Protein AF-A0A645GI75-F1 (afdb_monomer)

Mean predicted aligned error: 14.38 Å

Structure (mmCIF, N/CA/C/O backbone):
data_AF-A0A645GI75-F1
#
_entry.id   AF-A0A645GI75-F1
#
loop_
_atom_site.group_PDB
_atom_site.id
_atom_site.type_symbol
_atom_site.label_atom_id
_atom_site.label_alt_id
_atom_site.label_comp_id
_atom_site.label_asym_id
_atom_site.label_entity_id
_atom_site.label_seq_id
_atom_site.pdbx_PDB_ins_code
_atom_site.Cartn_x
_atom_site.Cartn_y
_atom_site.Cartn_z
_atom_site.occupancy
_atom_site.B_iso_or_equiv
_atom_site.auth_seq_id
_atom_site.auth_comp_id
_atom_site.auth_asym_id
_atom_site.auth_atom_id
_atom_site.pdbx_PDB_model_num
ATOM 1 N N . MET A 1 1 ? 23.837 -5.598 -24.716 1.00 58.56 1 MET A N 1
ATOM 2 C CA . MET A 1 1 ? 22.985 -4.390 -24.836 1.00 58.56 1 MET A CA 1
ATOM 3 C C . MET A 1 1 ? 21.638 -4.675 -25.495 1.00 58.56 1 MET A C 1
ATOM 5 O O . MET A 1 1 ? 20.639 -4.332 -24.889 1.00 58.56 1 MET A O 1
ATOM 9 N N . ALA A 1 2 ? 21.574 -5.342 -26.657 1.00 65.62 2 ALA A N 1
ATOM 10 C CA . ALA A 1 2 ? 20.303 -5.611 -27.353 1.00 65.62 2 ALA A CA 1
ATOM 11 C C . ALA A 1 2 ? 19.253 -6.371 -26.512 1.00 65.62 2 ALA A C 1
ATOM 13 O O . ALA A 1 2 ? 18.085 -6.003 -26.525 1.00 65.62 2 ALA A O 1
ATOM 14 N N . LYS A 1 3 ? 19.676 -7.369 -25.718 1.00 69.75 3 LYS A N 1
ATOM 15 C CA . LYS A 1 3 ? 18.776 -8.137 -24.839 1.00 69.75 3 LYS A CA 1
ATOM 16 C C . LYS A 1 3 ? 18.101 -7.266 -23.767 1.00 69.75 3 LYS A C 1
ATOM 18 O O . LYS A 1 3 ? 16.886 -7.283 -23.675 1.00 69.75 3 LYS A O 1
ATOM 23 N N . ARG A 1 4 ? 18.874 -6.428 -23.058 1.00 65.81 4 ARG A N 1
ATOM 24 C CA . ARG A 1 4 ? 18.345 -5.493 -22.043 1.00 65.81 4 ARG A CA 1
ATOM 25 C C . ARG A 1 4 ? 17.372 -4.471 -22.633 1.00 65.81 4 ARG A C 1
ATOM 27 O O . ARG A 1 4 ? 16.375 -4.159 -22.003 1.00 65.81 4 ARG A O 1
ATOM 34 N N . LYS A 1 5 ? 17.641 -3.979 -23.847 1.00 66.69 5 LYS A N 1
ATOM 35 C CA . LYS A 1 5 ? 16.754 -3.024 -24.525 1.00 66.69 5 LYS A CA 1
ATOM 36 C C . LYS A 1 5 ? 15.407 -3.658 -24.906 1.00 66.69 5 LYS A C 1
ATOM 38 O O . LYS A 1 5 ? 14.372 -3.051 -24.676 1.00 66.69 5 LYS A O 1
ATOM 43 N N . ALA A 1 6 ? 15.421 -4.889 -25.420 1.00 67.62 6 ALA A N 1
ATOM 44 C CA . ALA A 1 6 ? 14.196 -5.632 -25.726 1.00 67.62 6 ALA A CA 1
ATOM 45 C C . ALA A 1 6 ? 13.388 -5.986 -24.460 1.00 67.62 6 ALA A C 1
ATOM 47 O O . ALA A 1 6 ? 12.161 -5.989 -24.486 1.00 67.62 6 ALA A O 1
ATOM 48 N N . GLU A 1 7 ? 14.071 -6.263 -23.346 1.00 67.06 7 GLU A N 1
ATOM 49 C CA . GLU A 1 7 ? 13.448 -6.500 -22.036 1.00 67.06 7 GLU A CA 1
ATOM 50 C C . GLU A 1 7 ? 12.768 -5.230 -21.500 1.00 67.06 7 GLU A C 1
ATOM 52 O O . GLU A 1 7 ? 11.618 -5.294 -21.075 1.00 67.06 7 GLU A O 1
ATOM 57 N N . GLN A 1 8 ? 13.421 -4.069 -21.619 1.00 60.31 8 GLN A N 1
ATOM 58 C CA . GLN A 1 8 ? 12.844 -2.771 -21.251 1.00 60.31 8 GLN A CA 1
ATOM 59 C C . GLN A 1 8 ? 11.637 -2.390 -22.118 1.00 60.31 8 GLN A C 1
ATOM 61 O O . GLN A 1 8 ? 10.602 -2.017 -21.582 1.00 60.31 8 GLN A O 1
ATOM 66 N N . GLU A 1 9 ? 11.715 -2.546 -23.445 1.00 63.50 9 GLU A N 1
ATOM 67 C CA . GLU A 1 9 ? 10.573 -2.290 -24.342 1.00 63.50 9 GLU A CA 1
ATOM 68 C C . GLU A 1 9 ? 9.385 -3.220 -24.040 1.00 63.50 9 GLU A C 1
ATOM 70 O O . GLU A 1 9 ? 8.224 -2.817 -24.139 1.00 63.50 9 GLU A O 1
ATOM 75 N N . LYS A 1 10 ? 9.646 -4.465 -23.623 1.00 66.88 10 LYS A N 1
ATOM 76 C CA . LYS A 1 10 ? 8.594 -5.391 -23.191 1.00 66.88 10 LYS A CA 1
ATOM 77 C C . LYS A 1 10 ? 7.951 -4.950 -21.871 1.00 66.88 10 LYS A C 1
ATOM 79 O O . LYS A 1 10 ? 6.730 -4.999 -21.781 1.00 66.88 10 LYS A O 1
ATOM 84 N N . GLN A 1 11 ? 8.737 -4.512 -20.884 1.00 64.81 11 GLN A N 1
ATOM 85 C CA . GLN A 1 11 ? 8.223 -4.029 -19.591 1.00 64.81 11 GLN A CA 1
ATOM 86 C C . GLN A 1 11 ? 7.456 -2.705 -19.725 1.00 64.81 11 GLN A C 1
ATOM 88 O O . GLN A 1 11 ? 6.411 -2.538 -19.102 1.00 64.81 11 GLN A O 1
ATOM 93 N N . PHE A 1 12 ? 7.895 -1.812 -20.614 1.00 57.16 12 PHE A N 1
ATOM 94 C CA . PHE A 1 12 ? 7.178 -0.573 -20.922 1.00 57.16 12 PHE A CA 1
ATOM 95 C C . PHE A 1 12 ? 5.747 -0.850 -21.413 1.00 57.16 12 PHE A C 1
ATOM 97 O O . PHE A 1 12 ? 4.787 -0.271 -20.913 1.00 57.16 12 PHE A O 1
ATOM 104 N N . ASN A 1 13 ? 5.583 -1.839 -22.301 1.00 68.06 13 ASN A N 1
ATOM 105 C CA . ASN A 1 13 ? 4.254 -2.271 -22.738 1.00 68.06 13 ASN A CA 1
ATOM 106 C C . ASN A 1 13 ? 3.402 -2.821 -21.576 1.00 68.06 13 ASN A C 1
ATOM 108 O O . ASN A 1 13 ? 2.190 -2.630 -21.569 1.00 68.06 13 ASN A O 1
ATOM 112 N N . VAL A 1 14 ? 4.005 -3.492 -20.585 1.00 68.38 14 VAL A N 1
ATOM 113 C CA . VAL A 1 14 ? 3.280 -4.027 -19.414 1.00 68.38 14 VAL A CA 1
ATOM 114 C C . VAL A 1 14 ? 2.699 -2.900 -18.557 1.00 68.38 14 VAL A C 1
ATOM 116 O O . VAL A 1 14 ? 1.544 -3.006 -18.141 1.00 68.38 14 VAL A O 1
ATOM 119 N N . LEU A 1 15 ? 3.442 -1.809 -18.344 1.00 66.94 15 LEU A N 1
ATOM 120 C CA . LEU A 1 15 ? 2.965 -0.650 -17.581 1.00 66.94 15 LEU A CA 1
ATOM 121 C C . LEU A 1 15 ? 1.773 0.038 -18.253 1.00 66.94 15 LEU A C 1
ATOM 123 O O . LEU A 1 15 ? 0.769 0.288 -17.588 1.00 66.94 15 LEU A O 1
ATOM 127 N N . ASP A 1 16 ? 1.824 0.255 -19.568 1.00 69.69 16 ASP A N 1
ATOM 128 C CA . ASP A 1 16 ? 0.700 0.828 -20.325 1.00 69.69 16 ASP A CA 1
ATOM 129 C C . ASP A 1 16 ? -0.571 -0.028 -20.198 1.00 69.69 16 ASP A C 1
ATOM 131 O O . ASP A 1 16 ? -1.683 0.483 -20.027 1.00 69.69 16 ASP A O 1
ATOM 135 N N . PHE A 1 17 ? -0.415 -1.354 -20.211 1.00 70.75 17 PHE A N 1
ATOM 136 C CA . PHE A 1 17 ? -1.525 -2.276 -19.991 1.00 70.75 17 PHE A CA 1
ATOM 137 C C . PHE A 1 17 ? -2.086 -2.216 -18.565 1.00 70.75 17 PHE A C 1
ATOM 139 O O . PHE A 1 17 ? -3.296 -2.370 -18.396 1.00 70.75 17 PHE A O 1
ATOM 146 N N . ILE A 1 18 ? -1.242 -2.001 -17.554 1.00 70.06 18 ILE A N 1
ATOM 147 C CA . ILE A 1 18 ? -1.683 -1.822 -16.163 1.00 70.06 18 ILE A CA 1
ATOM 148 C C . ILE A 1 18 ? -2.472 -0.516 -16.025 1.00 70.06 18 ILE A C 1
ATOM 150 O O . ILE A 1 18 ? -3.573 -0.545 -15.474 1.00 70.06 18 ILE A O 1
ATOM 154 N N . TYR A 1 19 ? -1.977 0.596 -16.591 1.00 70.50 19 TYR A N 1
ATOM 155 C CA . TYR A 1 19 ? -2.708 1.873 -16.636 1.00 70.50 19 TYR A CA 1
ATOM 156 C C . TYR A 1 19 ? -4.098 1.701 -17.254 1.00 70.50 19 TYR A C 1
ATOM 158 O O . TYR A 1 19 ? -5.089 2.206 -16.722 1.00 70.50 19 TYR A O 1
ATOM 166 N N . PHE A 1 20 ? -4.182 0.966 -18.363 1.00 67.94 20 PHE A N 1
ATOM 167 C CA . PHE A 1 20 ? -5.439 0.733 -19.063 1.00 67.94 20 PHE A CA 1
ATOM 168 C C . PHE A 1 20 ? -6.448 -0.076 -18.234 1.00 67.94 20 PHE A C 1
ATOM 170 O O . PHE A 1 20 ? -7.607 0.327 -18.122 1.00 67.94 20 PHE A O 1
ATOM 177 N N . ASP A 1 21 ? -6.025 -1.183 -17.614 1.00 68.94 21 ASP A N 1
ATOM 178 C CA . ASP A 1 21 ? -6.913 -1.996 -16.771 1.00 68.94 21 ASP A CA 1
ATOM 179 C C . ASP A 1 21 ? -7.399 -1.217 -15.538 1.00 68.94 21 ASP A C 1
ATOM 181 O O . ASP A 1 21 ? -8.574 -1.302 -15.172 1.00 68.94 21 ASP A O 1
ATOM 185 N N . PHE A 1 22 ? -6.540 -0.383 -14.947 1.00 66.44 22 PHE A N 1
ATOM 186 C CA . PHE A 1 22 ? -6.912 0.520 -13.855 1.00 66.44 22 PHE A CA 1
ATOM 187 C C . PHE A 1 22 ? -7.948 1.562 -14.263 1.00 66.44 22 PHE A C 1
ATOM 189 O O . PHE A 1 22 ? -8.929 1.809 -13.551 1.00 66.44 22 PHE A O 1
ATOM 196 N N . PHE A 1 23 ? -7.734 2.177 -15.424 1.00 69.25 23 PHE A N 1
ATOM 197 C CA . PHE A 1 23 ? -8.653 3.154 -15.982 1.00 69.25 23 PHE A CA 1
ATOM 198 C C . PHE A 1 23 ? -10.033 2.530 -16.228 1.00 69.25 23 PHE A C 1
ATOM 200 O O . PHE A 1 23 ? -11.050 3.094 -15.816 1.00 69.25 23 PHE A O 1
ATOM 207 N N . LEU A 1 24 ? -10.076 1.329 -16.814 1.00 64.19 24 LEU A N 1
ATOM 208 C CA . LEU A 1 24 ? -11.322 0.590 -17.011 1.00 64.19 24 LEU A CA 1
ATOM 209 C C . LEU A 1 24 ? -11.994 0.219 -15.687 1.00 64.19 24 LEU A C 1
ATOM 211 O O . LEU A 1 24 ? -13.198 0.430 -15.545 1.00 64.19 24 LEU A O 1
ATOM 215 N N . ALA A 1 25 ? -11.243 -0.282 -14.703 1.00 62.62 25 ALA A N 1
ATOM 216 C CA . ALA A 1 25 ? -11.786 -0.604 -13.384 1.00 62.62 25 ALA A CA 1
ATOM 217 C C . ALA A 1 25 ? -12.435 0.625 -12.724 1.00 62.62 25 ALA A C 1
ATOM 219 O O . ALA A 1 25 ? -13.565 0.544 -12.241 1.00 62.62 25 ALA A O 1
ATOM 220 N N . SER A 1 26 ? -11.775 1.782 -12.800 1.00 65.12 26 SER A N 1
ATOM 221 C CA . SER A 1 26 ? -12.273 3.051 -12.256 1.00 65.12 26 SER A CA 1
ATOM 222 C C . SER A 1 26 ? -13.571 3.528 -12.917 1.00 65.12 26 SER A C 1
ATOM 224 O O . SER A 1 26 ? -14.429 4.110 -12.250 1.00 65.12 26 SER A O 1
ATOM 226 N N . ILE A 1 27 ? -13.732 3.303 -14.225 1.00 66.31 27 ILE A N 1
ATOM 227 C CA . ILE A 1 27 ? -14.984 3.596 -14.941 1.00 66.31 27 ILE A CA 1
ATOM 228 C C . ILE A 1 27 ? -16.082 2.626 -14.497 1.00 66.31 27 ILE A C 1
ATOM 230 O O . ILE A 1 27 ? -17.176 3.051 -14.130 1.00 66.31 27 ILE A O 1
ATOM 234 N N . LEU A 1 28 ? -15.782 1.328 -14.469 1.00 62.78 28 LEU A N 1
ATOM 235 C CA . LEU A 1 28 ? -16.753 0.277 -14.163 1.00 62.78 28 LEU A CA 1
ATOM 236 C C . LEU A 1 28 ? -17.265 0.332 -12.715 1.00 62.78 28 LEU A C 1
ATOM 238 O O . LEU A 1 28 ? -18.418 -0.021 -12.462 1.00 62.78 28 LEU A O 1
ATOM 242 N N . GLU A 1 29 ? -16.445 0.803 -11.772 1.00 63.59 29 GLU A N 1
ATOM 243 C CA . GLU A 1 29 ? -16.878 1.100 -10.401 1.00 63.59 29 GLU A CA 1
ATOM 244 C C . GLU A 1 29 ? -17.948 2.194 -10.354 1.00 63.59 29 GLU A C 1
ATOM 246 O O . GLU A 1 29 ? -18.935 2.057 -9.630 1.00 63.59 29 GLU A O 1
ATOM 251 N N . LYS A 1 30 ? -17.789 3.258 -11.152 1.00 67.44 30 LYS A N 1
ATOM 252 C CA . LYS A 1 30 ? -18.771 4.352 -11.236 1.00 67.44 30 LYS A CA 1
ATOM 253 C C . LYS A 1 30 ? -20.083 3.898 -11.871 1.00 67.44 30 LYS A C 1
ATOM 255 O O . LYS A 1 30 ? -21.138 4.412 -11.517 1.00 67.44 30 LYS A O 1
ATOM 260 N N . GLU A 1 31 ? -20.022 2.919 -12.769 1.00 65.56 31 GLU A N 1
ATOM 261 C CA . GLU A 1 31 ? -21.187 2.347 -13.451 1.00 65.56 31 GLU A CA 1
ATOM 262 C C . GLU A 1 31 ? -21.860 1.196 -12.674 1.00 65.56 31 GLU A C 1
ATOM 264 O O . GLU A 1 31 ? -22.756 0.540 -13.201 1.00 65.56 31 GLU A O 1
ATOM 269 N N . LEU A 1 32 ? -21.460 0.942 -11.417 1.00 61.44 32 LEU A N 1
ATOM 270 C CA . LEU A 1 32 ? -21.983 -0.132 -10.554 1.00 61.44 32 LEU A CA 1
ATOM 271 C C . LEU A 1 32 ? -21.786 -1.556 -11.116 1.00 61.44 32 LEU A C 1
ATOM 273 O O . LEU A 1 32 ? -22.444 -2.504 -10.681 1.00 61.44 32 LEU A O 1
ATOM 277 N N . VAL A 1 33 ? -20.831 -1.762 -12.030 1.00 66.94 33 VAL A N 1
ATOM 278 C CA . VAL A 1 33 ? -20.533 -3.080 -12.622 1.00 66.94 33 VAL A CA 1
ATOM 279 C C . VAL A 1 33 ? -19.409 -3.782 -11.849 1.00 66.94 33 VAL A C 1
ATOM 281 O O . VAL A 1 33 ? -18.364 -4.152 -12.390 1.00 66.94 33 VAL A O 1
ATOM 284 N N . GLY A 1 34 ? -19.630 -3.987 -10.547 1.00 67.38 34 GLY A N 1
ATOM 285 C CA . GLY A 1 34 ? -18.584 -4.398 -9.599 1.00 67.38 34 GLY A CA 1
ATOM 286 C C . GLY A 1 34 ? -17.865 -5.716 -9.926 1.00 67.38 34 GLY A C 1
ATOM 287 O O . GLY A 1 34 ? -16.700 -5.879 -9.575 1.00 67.38 34 GLY A O 1
ATOM 288 N N . TRP A 1 35 ? -18.502 -6.659 -10.631 1.00 73.44 35 TRP A N 1
ATOM 289 C CA . TRP A 1 35 ? -17.840 -7.911 -11.028 1.00 73.44 35 TRP A CA 1
ATOM 290 C C . TRP A 1 35 ? -16.822 -7.721 -12.162 1.00 73.44 35 TRP A C 1
ATOM 292 O O . TRP A 1 35 ? -15.797 -8.398 -12.165 1.00 73.44 35 TRP A O 1
ATOM 302 N N . ARG A 1 36 ? -17.062 -6.785 -13.095 1.00 71.88 36 ARG A N 1
ATOM 303 C CA . ARG A 1 36 ? -16.102 -6.469 -14.165 1.00 71.88 36 ARG A CA 1
ATOM 304 C C . ARG A 1 36 ? -14.929 -5.663 -13.623 1.00 71.88 36 ARG A C 1
ATOM 306 O O . ARG A 1 36 ? -13.793 -5.968 -13.964 1.00 71.88 36 ARG A O 1
ATOM 313 N N . ALA A 1 37 ? -15.187 -4.717 -12.716 1.00 71.94 37 ALA A N 1
ATOM 314 C CA . ALA A 1 37 ? -14.124 -4.002 -12.008 1.00 71.94 37 ALA A CA 1
ATOM 315 C C . ALA A 1 37 ? -13.169 -4.983 -11.302 1.00 71.94 37 ALA A C 1
ATOM 317 O O . ALA A 1 37 ? -11.960 -4.904 -11.486 1.00 71.94 37 ALA A O 1
ATOM 318 N N . LYS A 1 38 ? -13.707 -5.999 -10.608 1.00 77.00 38 LYS A N 1
ATOM 319 C CA . LYS A 1 38 ? -12.901 -7.071 -9.993 1.00 77.00 38 LYS A CA 1
ATOM 320 C C . LYS A 1 38 ? -12.009 -7.815 -10.988 1.00 77.00 38 LYS A C 1
ATOM 322 O O . LYS A 1 38 ? -10.877 -8.136 -10.645 1.00 77.00 38 LYS A O 1
ATOM 327 N N . GLN A 1 39 ? -12.499 -8.102 -12.195 1.00 78.81 39 GLN A N 1
ATOM 328 C CA . GLN A 1 39 ? -11.701 -8.793 -13.213 1.00 78.81 39 GLN A CA 1
ATOM 329 C C . GLN A 1 39 ? -10.529 -7.938 -13.699 1.00 78.81 39 GLN A C 1
ATOM 331 O O . GLN A 1 39 ? -9.415 -8.448 -13.782 1.00 78.81 39 GLN A O 1
ATOM 336 N N . HIS A 1 40 ? -10.760 -6.650 -13.959 1.00 76.25 40 HIS A N 1
ATOM 337 C CA . HIS A 1 40 ? -9.698 -5.738 -14.387 1.00 76.25 40 HIS A CA 1
ATOM 338 C C . HIS A 1 40 ? -8.672 -5.475 -13.279 1.00 76.25 40 HIS A C 1
ATOM 340 O O . HIS A 1 40 ? -7.476 -5.522 -13.548 1.00 76.25 40 HIS A O 1
ATOM 346 N N . LEU A 1 41 ? -9.108 -5.303 -12.025 1.00 79.38 41 LEU A N 1
ATOM 347 C CA . LEU A 1 41 ? -8.190 -5.165 -10.885 1.00 79.38 41 LEU A CA 1
ATOM 348 C C . LEU A 1 41 ? -7.327 -6.421 -10.701 1.00 79.38 41 LEU A C 1
ATOM 350 O O . LEU A 1 41 ? -6.122 -6.318 -10.484 1.00 79.38 41 LEU A O 1
ATOM 354 N N . LYS A 1 42 ? -7.918 -7.613 -10.859 1.00 83.94 42 LYS A N 1
ATOM 355 C CA . LYS A 1 42 ? -7.172 -8.874 -10.804 1.00 83.94 42 LYS A CA 1
ATOM 356 C C . LYS A 1 42 ? -6.140 -8.973 -11.931 1.00 83.94 42 LYS A C 1
ATOM 358 O O . LYS A 1 42 ? -4.995 -9.320 -11.666 1.00 83.94 42 LYS A O 1
ATOM 363 N N . ALA A 1 43 ? -6.530 -8.645 -13.163 1.00 79.00 43 ALA A N 1
ATOM 364 C CA . ALA A 1 43 ? -5.626 -8.659 -14.311 1.00 79.00 43 ALA A CA 1
ATOM 365 C C . ALA A 1 43 ? -4.472 -7.654 -14.149 1.00 79.00 43 ALA A C 1
ATOM 367 O O . ALA A 1 43 ? -3.332 -7.971 -14.485 1.00 79.00 43 ALA A O 1
ATOM 368 N N . ALA A 1 44 ? -4.747 -6.469 -13.595 1.00 76.31 44 ALA A N 1
ATOM 369 C CA . ALA A 1 44 ? -3.720 -5.488 -13.259 1.00 76.31 44 ALA A CA 1
ATOM 370 C C . ALA A 1 44 ? -2.742 -6.032 -12.205 1.00 76.31 44 ALA A C 1
ATOM 372 O O . ALA A 1 44 ? -1.533 -5.916 -12.388 1.00 76.31 44 ALA A O 1
ATOM 373 N N . ASN A 1 45 ? -3.242 -6.686 -11.149 1.00 83.12 45 ASN A N 1
ATOM 374 C CA . ASN A 1 45 ? -2.398 -7.286 -10.113 1.00 83.12 45 ASN A CA 1
ATOM 375 C C . ASN A 1 45 ? -1.501 -8.410 -10.655 1.00 83.12 45 ASN A C 1
ATOM 377 O O . ASN A 1 45 ? -0.299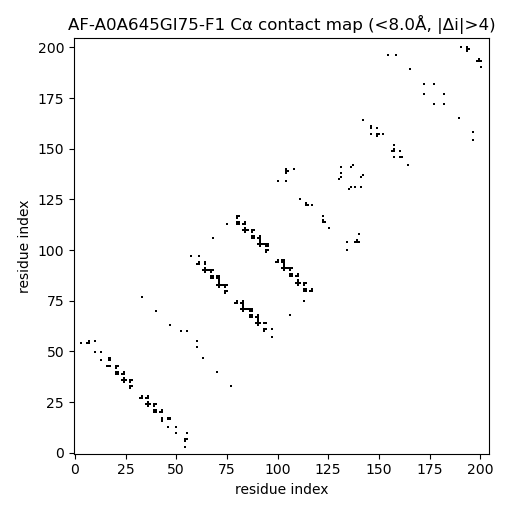 -8.399 -10.423 1.00 83.12 45 ASN A O 1
ATOM 381 N N . GLU A 1 46 ? -2.062 -9.339 -11.436 1.00 86.81 46 GLU A N 1
ATOM 382 C CA . GLU A 1 46 ? -1.299 -10.435 -12.059 1.00 86.81 46 GLU A CA 1
ATOM 383 C C . GLU A 1 46 ? -0.171 -9.899 -12.967 1.00 86.81 46 GLU A C 1
ATOM 385 O O . GLU A 1 46 ? 0.914 -10.476 -13.036 1.00 86.81 46 GLU A O 1
ATOM 390 N N . LYS A 1 47 ? -0.397 -8.765 -13.645 1.00 84.00 47 LYS A N 1
ATOM 391 C CA . LYS A 1 47 ? 0.637 -8.092 -14.447 1.00 84.00 47 LYS A CA 1
ATOM 392 C C . LYS A 1 47 ? 1.696 -7.421 -13.579 1.00 84.00 47 LYS A C 1
ATOM 394 O O . LYS A 1 47 ? 2.876 -7.569 -13.885 1.00 84.00 47 LYS A O 1
ATOM 399 N N . LEU A 1 48 ? 1.297 -6.721 -12.517 1.00 85.69 48 LEU A N 1
ATOM 400 C CA . LEU A 1 48 ? 2.221 -6.087 -11.572 1.00 85.69 48 LEU A CA 1
ATOM 401 C C . LEU A 1 48 ? 3.175 -7.114 -10.939 1.00 85.69 48 LEU A C 1
ATOM 403 O O . LEU A 1 48 ? 4.371 -6.855 -10.842 1.00 85.69 48 LEU A O 1
ATOM 407 N N . GLU A 1 49 ? 2.674 -8.301 -10.592 1.00 85.31 49 GLU A N 1
ATOM 408 C CA . GLU A 1 49 ? 3.474 -9.414 -10.052 1.00 85.31 49 GLU A CA 1
ATOM 409 C C . GLU A 1 49 ? 4.478 -9.997 -11.064 1.00 85.31 49 GLU A C 1
ATOM 411 O O . GLU A 1 49 ? 5.444 -10.650 -10.675 1.00 85.31 49 GLU A O 1
ATOM 416 N N . SER A 1 50 ? 4.274 -9.761 -12.364 1.00 86.56 50 SER A N 1
ATOM 417 C CA . SER A 1 50 ? 5.164 -10.242 -13.430 1.00 86.56 50 SER A CA 1
ATOM 418 C C . SER A 1 50 ? 6.313 -9.286 -13.773 1.00 86.56 50 SER A C 1
ATOM 420 O O . SER A 1 50 ? 7.178 -9.631 -14.586 1.00 86.56 50 SER A O 1
ATOM 422 N N . ILE A 1 51 ? 6.319 -8.082 -13.190 1.00 84.81 51 ILE A N 1
ATOM 423 C CA . ILE A 1 51 ? 7.353 -7.078 -13.444 1.00 84.81 51 ILE A CA 1
ATOM 424 C C . ILE A 1 51 ? 8.642 -7.484 -12.733 1.00 84.81 51 ILE A C 1
ATOM 426 O O . ILE A 1 51 ? 8.660 -7.755 -11.535 1.00 84.81 51 ILE A O 1
ATOM 430 N N . ASP A 1 52 ? 9.743 -7.472 -13.480 1.00 85.62 52 ASP A N 1
ATOM 431 C CA . ASP A 1 52 ? 11.079 -7.628 -12.917 1.00 85.62 52 ASP A CA 1
ATOM 432 C C . ASP A 1 52 ? 11.594 -6.254 -12.460 1.00 85.62 52 ASP A C 1
ATOM 434 O O . ASP A 1 52 ? 11.874 -5.365 -13.270 1.00 85.62 52 ASP A O 1
ATOM 438 N N . PHE A 1 53 ? 11.694 -6.074 -11.142 1.00 83.94 53 PHE A N 1
ATOM 439 C CA . PHE A 1 53 ? 12.124 -4.821 -10.529 1.00 83.94 53 PHE A CA 1
ATOM 440 C C . PHE A 1 53 ? 13.611 -4.514 -10.771 1.00 83.94 53 PHE A C 1
ATOM 442 O O . PHE A 1 53 ? 14.017 -3.362 -10.621 1.00 83.94 53 PHE A O 1
ATOM 449 N N . ASP A 1 54 ? 14.438 -5.475 -11.184 1.00 84.19 54 ASP A N 1
ATOM 450 C CA . ASP A 1 54 ? 15.870 -5.236 -11.414 1.00 84.19 54 ASP A CA 1
ATOM 451 C C . ASP A 1 54 ? 16.157 -4.552 -12.760 1.00 84.19 54 ASP A C 1
ATOM 453 O O . ASP A 1 54 ? 17.254 -4.029 -12.979 1.00 84.19 54 ASP A O 1
ATOM 457 N N . VAL A 1 55 ? 15.182 -4.537 -13.675 1.00 86.00 55 VAL A N 1
ATOM 458 C CA . VAL A 1 55 ? 15.367 -4.042 -15.053 1.00 86.00 55 VAL A CA 1
ATOM 459 C C . VAL A 1 55 ? 14.634 -2.736 -15.363 1.00 86.00 55 VAL A C 1
ATOM 461 O O . VAL A 1 55 ? 14.856 -2.159 -16.434 1.00 86.00 55 VAL A O 1
ATOM 464 N N . ILE A 1 56 ? 13.805 -2.258 -14.435 1.00 83.94 56 ILE A N 1
ATOM 465 C CA . ILE A 1 56 ? 13.052 -1.002 -14.542 1.00 83.94 56 ILE A CA 1
ATOM 466 C C . ILE A 1 56 ? 13.731 0.136 -13.766 1.00 83.94 56 ILE A C 1
ATOM 468 O O . ILE A 1 56 ? 14.476 -0.079 -12.807 1.00 83.94 56 ILE A O 1
ATOM 472 N N . SER A 1 57 ? 13.479 1.367 -14.195 1.00 87.31 57 SER A N 1
ATOM 473 C CA . SER A 1 57 ? 13.987 2.590 -13.572 1.00 87.31 57 SER A CA 1
ATOM 474 C C . SER A 1 57 ? 13.356 2.858 -12.202 1.00 87.31 57 SER A C 1
ATOM 476 O O . SER A 1 57 ? 12.261 2.393 -11.894 1.00 87.31 57 SER A O 1
ATOM 478 N N . GLU A 1 58 ? 14.018 3.669 -11.373 1.00 85.38 58 GLU A N 1
ATOM 479 C CA . GLU A 1 58 ? 13.459 4.113 -10.085 1.00 85.38 58 GLU A CA 1
ATOM 480 C C . GLU A 1 58 ? 12.134 4.873 -10.245 1.00 85.38 58 GLU A C 1
ATOM 482 O O . GLU A 1 58 ? 11.238 4.737 -9.411 1.00 85.38 58 GLU A O 1
ATOM 487 N N . GLN A 1 59 ? 11.974 5.628 -11.337 1.00 86.56 59 GLN A N 1
ATOM 488 C CA . GLN A 1 59 ? 10.717 6.306 -11.649 1.00 86.56 59 GLN A CA 1
ATOM 489 C C . GLN A 1 59 ? 9.594 5.292 -11.904 1.00 86.56 59 GLN A C 1
ATOM 491 O O . GLN A 1 59 ? 8.528 5.404 -11.308 1.00 86.56 59 GLN A O 1
ATOM 496 N N . GLU A 1 60 ? 9.850 4.258 -12.707 1.00 86.56 60 GLU A N 1
ATOM 497 C CA . GLU A 1 60 ? 8.877 3.185 -12.955 1.00 86.56 60 GLU A CA 1
ATOM 498 C C . GLU A 1 60 ? 8.539 2.423 -11.668 1.00 86.56 60 GLU A C 1
ATOM 500 O O . GLU A 1 60 ? 7.369 2.156 -11.408 1.00 86.56 60 GLU A O 1
ATOM 505 N N . LYS A 1 61 ? 9.526 2.146 -10.803 1.00 88.19 61 LYS A N 1
ATOM 506 C CA . LYS A 1 61 ? 9.277 1.567 -9.469 1.00 88.19 61 LYS A CA 1
ATOM 507 C C . LYS A 1 61 ? 8.370 2.457 -8.623 1.00 88.19 61 LYS A C 1
ATOM 509 O O . LYS A 1 61 ? 7.461 1.961 -7.964 1.00 88.19 61 LYS A O 1
ATOM 514 N N . THR A 1 62 ? 8.601 3.768 -8.656 1.00 89.38 62 THR A N 1
ATOM 515 C CA . THR A 1 62 ? 7.782 4.751 -7.935 1.00 89.38 62 THR A CA 1
ATOM 516 C C . THR A 1 62 ? 6.341 4.734 -8.437 1.00 89.38 62 THR A C 1
ATOM 518 O O . THR A 1 62 ? 5.403 4.768 -7.643 1.00 89.38 62 THR A O 1
ATOM 521 N N . ASP A 1 63 ? 6.145 4.657 -9.751 1.00 86.44 63 ASP A N 1
ATOM 522 C CA . ASP A 1 63 ? 4.809 4.622 -10.337 1.00 86.44 63 ASP A CA 1
ATOM 523 C C . ASP A 1 63 ? 4.101 3.291 -10.045 1.00 86.44 63 ASP A C 1
ATOM 525 O O . ASP A 1 63 ? 2.926 3.294 -9.683 1.00 86.44 63 ASP A O 1
ATOM 529 N N . ILE A 1 64 ? 4.828 2.170 -10.036 1.00 88.75 64 ILE A N 1
ATOM 530 C CA . ILE A 1 64 ? 4.325 0.871 -9.560 1.00 88.75 64 ILE A CA 1
ATOM 531 C C . ILE A 1 64 ? 3.915 0.920 -8.080 1.00 88.75 64 ILE A C 1
ATOM 533 O O . ILE A 1 64 ? 2.867 0.386 -7.714 1.00 88.75 64 ILE A O 1
ATOM 537 N N . ALA A 1 65 ? 4.687 1.583 -7.216 1.00 88.44 65 ALA A N 1
ATOM 538 C CA . ALA A 1 65 ? 4.329 1.735 -5.804 1.00 88.44 65 ALA A CA 1
ATOM 539 C C . ALA A 1 65 ? 3.006 2.496 -5.624 1.00 88.44 65 ALA A C 1
ATOM 541 O O . ALA A 1 65 ? 2.171 2.100 -4.804 1.00 88.44 65 ALA A O 1
ATOM 542 N N . LYS A 1 66 ? 2.787 3.553 -6.419 1.00 88.19 66 LYS A N 1
ATOM 543 C CA . LYS A 1 66 ? 1.513 4.293 -6.452 1.00 88.19 66 LYS A CA 1
ATOM 544 C C . LYS A 1 66 ? 0.377 3.424 -6.975 1.00 88.19 66 LYS A C 1
ATOM 546 O O . LYS A 1 66 ? -0.701 3.431 -6.395 1.00 88.19 66 LYS A O 1
ATOM 551 N N . PHE A 1 67 ? 0.624 2.620 -8.005 1.00 87.50 67 PHE A N 1
ATOM 552 C CA . PHE A 1 67 ? -0.381 1.688 -8.506 1.00 87.50 67 PHE A CA 1
ATOM 553 C C . PHE A 1 67 ? -0.826 0.678 -7.464 1.00 87.50 67 PHE A C 1
ATOM 555 O O . PHE A 1 67 ? -2.022 0.472 -7.295 1.00 87.50 67 PHE A O 1
ATOM 562 N N . TYR A 1 68 ? 0.111 0.063 -6.746 1.00 90.56 68 TYR A N 1
ATOM 563 C CA . TYR A 1 68 ? -0.237 -0.827 -5.646 1.00 90.56 68 TYR A CA 1
ATOM 564 C C . TYR A 1 68 ? -1.046 -0.101 -4.565 1.00 90.56 68 TYR A C 1
ATOM 566 O O . TYR A 1 68 ? -2.005 -0.663 -4.039 1.00 90.56 68 TYR A O 1
ATOM 574 N N . PHE A 1 69 ? -0.718 1.160 -4.273 1.00 90.62 69 PHE A N 1
ATOM 575 C CA . PHE A 1 69 ? -1.499 1.965 -3.339 1.00 90.62 69 PHE A CA 1
ATOM 576 C C . PHE A 1 69 ? -2.943 2.160 -3.824 1.00 90.62 69 PHE A C 1
ATOM 578 O O . PHE A 1 69 ? -3.891 1.860 -3.096 1.00 90.62 69 PHE A O 1
ATOM 585 N N . ASP A 1 70 ? -3.118 2.599 -5.070 1.00 87.12 70 ASP A N 1
ATOM 586 C CA . ASP A 1 70 ? -4.435 2.810 -5.671 1.00 87.12 70 ASP A CA 1
ATOM 587 C C . ASP A 1 70 ? -5.223 1.496 -5.765 1.00 87.12 70 ASP A C 1
ATOM 589 O O . ASP A 1 70 ? -6.432 1.474 -5.523 1.00 87.12 70 ASP A O 1
ATOM 593 N N . LEU A 1 71 ? -4.546 0.375 -6.037 1.00 87.81 71 LEU A N 1
ATOM 594 C CA . LEU A 1 71 ? -5.145 -0.960 -6.030 1.00 87.81 71 LEU A CA 1
ATOM 595 C C . LEU A 1 71 ? -5.730 -1.278 -4.651 1.00 87.81 71 LEU A C 1
ATOM 597 O O . LEU A 1 71 ? -6.867 -1.743 -4.549 1.00 87.81 71 LEU A O 1
ATOM 601 N N . GLY A 1 72 ? -4.973 -0.966 -3.595 1.00 89.00 72 GLY A N 1
ATOM 602 C CA . GLY A 1 72 ? -5.411 -1.075 -2.209 1.00 89.00 72 GLY A CA 1
ATOM 603 C C . GLY A 1 72 ? -6.693 -0.287 -1.950 1.00 89.00 72 GLY A C 1
ATOM 604 O O . GLY A 1 72 ? -7.655 -0.845 -1.414 1.00 89.00 72 GLY A O 1
ATOM 605 N N . VAL A 1 73 ? -6.748 0.963 -2.418 1.00 86.81 73 VAL A N 1
ATOM 606 C CA . VAL A 1 73 ? -7.926 1.841 -2.304 1.00 86.81 73 VAL A CA 1
ATOM 607 C C . VAL A 1 73 ? -9.134 1.267 -3.049 1.00 86.81 73 VAL A C 1
ATOM 609 O O . VAL A 1 73 ? -10.260 1.314 -2.549 1.00 86.81 73 VAL A O 1
ATOM 612 N N . HIS A 1 74 ? -8.935 0.722 -4.248 1.00 85.62 74 HIS A N 1
ATOM 613 C CA . HIS A 1 74 ? -10.013 0.106 -5.020 1.00 85.62 74 HIS A CA 1
ATOM 614 C C . HIS A 1 74 ? -10.545 -1.159 -4.343 1.00 85.62 74 HIS A C 1
ATOM 616 O O . HIS A 1 74 ? -11.755 -1.291 -4.154 1.00 85.62 74 HIS A O 1
ATOM 622 N N . TYR A 1 75 ? -9.662 -2.050 -3.885 1.00 86.25 75 TYR A N 1
ATOM 623 C CA . TYR A 1 75 ? -10.053 -3.239 -3.129 1.00 86.25 75 TYR A CA 1
ATOM 624 C C . TYR A 1 75 ? -10.797 -2.907 -1.834 1.00 86.25 75 TYR A C 1
ATOM 626 O O . TYR A 1 75 ? -11.773 -3.588 -1.508 1.00 86.25 75 TYR A O 1
ATOM 634 N N . GLU A 1 76 ? -10.396 -1.844 -1.136 1.00 87.00 76 GLU A N 1
ATOM 635 C CA . GLU A 1 76 ? -11.092 -1.334 0.047 1.00 87.00 76 GLU A CA 1
ATOM 636 C C . GLU A 1 76 ? -12.544 -0.954 -0.286 1.00 87.00 76 GLU A C 1
ATOM 638 O O . GLU A 1 76 ? -13.475 -1.445 0.354 1.00 87.00 76 GLU A O 1
ATOM 643 N N . LYS A 1 77 ? -12.766 -0.170 -1.353 1.00 84.56 77 LYS A N 1
ATOM 644 C CA . LYS A 1 77 ? -14.111 0.266 -1.784 1.00 84.56 77 LYS A CA 1
ATOM 645 C C . LYS A 1 77 ? -15.056 -0.891 -2.104 1.00 84.56 77 LYS A C 1
ATOM 647 O O . LYS A 1 77 ? -16.265 -0.766 -1.914 1.00 84.56 77 LYS A O 1
ATOM 652 N N . ILE A 1 78 ? -14.523 -2.010 -2.593 1.00 82.25 78 ILE A N 1
ATOM 653 C CA . ILE A 1 78 ? -15.307 -3.204 -2.942 1.00 82.25 78 ILE A CA 1
ATOM 654 C C . ILE A 1 78 ? -15.278 -4.295 -1.857 1.00 82.25 78 ILE A C 1
ATOM 656 O O . ILE A 1 78 ? -15.668 -5.435 -2.130 1.00 82.25 78 ILE A O 1
ATOM 660 N N . ASN A 1 79 ? -14.868 -3.941 -0.632 1.00 86.12 79 ASN A N 1
ATOM 661 C CA . ASN A 1 79 ? -14.826 -4.795 0.561 1.00 86.12 79 ASN A CA 1
ATOM 662 C C . ASN A 1 79 ? -13.953 -6.056 0.417 1.00 86.12 79 ASN A C 1
ATOM 664 O O . ASN A 1 79 ? -14.280 -7.118 0.947 1.00 86.12 79 ASN A O 1
ATOM 668 N N . LEU A 1 80 ? -12.829 -5.954 -0.294 1.00 85.75 80 LEU A N 1
ATOM 669 C CA . LEU A 1 80 ? -11.830 -7.019 -0.415 1.00 85.75 80 LEU A CA 1
ATOM 670 C C . LEU A 1 80 ? -10.626 -6.722 0.489 1.00 85.75 80 LEU A C 1
ATOM 672 O O . LEU A 1 80 ? -9.516 -6.506 0.010 1.00 85.75 80 LEU A O 1
ATOM 676 N N . ALA A 1 81 ? -10.850 -6.724 1.807 1.00 88.75 81 ALA A N 1
ATOM 677 C CA . ALA A 1 81 ? -9.864 -6.301 2.809 1.00 88.75 81 ALA A CA 1
ATOM 678 C C . ALA A 1 81 ? -8.512 -7.029 2.702 1.00 88.75 81 ALA A C 1
ATOM 680 O O . ALA A 1 81 ? -7.471 -6.398 2.847 1.00 88.75 81 ALA A O 1
ATOM 681 N N . LYS A 1 82 ? -8.508 -8.334 2.398 1.00 89.44 82 LYS A N 1
ATOM 682 C CA . LYS A 1 82 ? -7.266 -9.109 2.256 1.00 89.44 82 LYS A CA 1
ATOM 683 C C . LYS A 1 82 ? -6.422 -8.658 1.060 1.00 89.44 82 LYS A C 1
ATOM 685 O O . LYS A 1 82 ? -5.234 -8.415 1.212 1.00 89.44 82 LYS A O 1
ATOM 690 N N . LEU A 1 83 ? -7.048 -8.487 -0.104 1.00 89.25 83 LEU A N 1
ATOM 691 C CA . LEU A 1 83 ? -6.354 -8.004 -1.302 1.00 89.25 83 LEU A CA 1
ATOM 692 C C . LEU A 1 83 ? -5.920 -6.544 -1.141 1.00 89.25 83 LEU A C 1
ATOM 694 O O . LEU A 1 83 ? -4.847 -6.159 -1.592 1.00 89.25 83 LEU A O 1
ATOM 698 N N . SER A 1 84 ? -6.740 -5.737 -0.463 1.00 90.75 84 SER A N 1
ATOM 699 C CA . SER A 1 84 ? -6.391 -4.360 -0.113 1.00 90.75 84 SER A CA 1
ATOM 700 C C . SER A 1 84 ? -5.137 -4.310 0.763 1.00 90.75 84 SER A C 1
ATOM 702 O O . SER A 1 84 ? -4.205 -3.564 0.472 1.00 90.75 84 SER A O 1
ATOM 704 N N . LEU A 1 85 ? -5.078 -5.169 1.785 1.00 92.00 85 LEU A N 1
ATOM 705 C CA . LEU A 1 85 ? -3.923 -5.320 2.661 1.00 92.00 85 LEU A CA 1
ATOM 706 C C . LEU A 1 85 ? -2.656 -5.678 1.875 1.00 92.00 85 LEU A C 1
ATOM 708 O O . LEU A 1 85 ? -1.643 -5.003 2.038 1.00 92.00 85 LEU A O 1
ATOM 712 N N . GLU A 1 86 ? -2.713 -6.709 1.030 1.00 91.25 86 GLU A N 1
ATOM 713 C CA . GLU A 1 86 ? -1.571 -7.171 0.225 1.00 91.25 86 GLU A CA 1
ATOM 714 C C . GLU A 1 86 ? -1.061 -6.061 -0.712 1.00 91.25 86 GLU A C 1
ATOM 716 O O . GLU A 1 86 ? 0.140 -5.796 -0.787 1.00 91.25 86 GLU A O 1
ATOM 721 N N . ALA A 1 87 ? -1.976 -5.334 -1.356 1.00 91.31 87 ALA A N 1
ATOM 722 C CA . ALA A 1 87 ? -1.633 -4.216 -2.226 1.00 91.31 87 ALA A CA 1
ATOM 723 C C . ALA A 1 87 ? -0.943 -3.069 -1.461 1.00 91.31 87 ALA A C 1
ATOM 725 O O . ALA A 1 87 ? 0.115 -2.588 -1.875 1.00 91.31 87 ALA A O 1
ATOM 726 N N . TYR A 1 88 ? -1.474 -2.675 -0.299 1.00 92.00 88 TYR A N 1
ATOM 727 C CA . TYR A 1 88 ? -0.832 -1.663 0.543 1.00 92.00 88 TYR A CA 1
ATOM 728 C C . TYR A 1 88 ? 0.544 -2.114 1.064 1.00 92.00 88 TYR A C 1
ATOM 730 O O . TYR A 1 88 ? 1.449 -1.286 1.161 1.00 92.00 88 TYR A O 1
ATOM 738 N N . GLN A 1 89 ? 0.747 -3.407 1.345 1.00 91.69 89 GLN A N 1
ATOM 739 C CA . GLN A 1 89 ? 2.061 -3.938 1.733 1.00 91.69 89 GLN A CA 1
ATOM 740 C C . GLN A 1 89 ? 3.090 -3.820 0.609 1.00 91.69 89 GLN A C 1
ATOM 742 O O . GLN A 1 89 ? 4.211 -3.370 0.852 1.00 91.69 89 GLN A O 1
ATOM 747 N N . ASN A 1 90 ? 2.712 -4.184 -0.619 1.00 92.50 90 ASN A N 1
ATOM 748 C CA . ASN A 1 90 ? 3.594 -4.063 -1.779 1.00 92.50 90 ASN A CA 1
ATOM 749 C C . ASN A 1 90 ? 3.996 -2.604 -2.014 1.00 92.50 90 ASN A C 1
ATOM 751 O O . ASN A 1 90 ? 5.178 -2.304 -2.174 1.00 92.50 90 ASN A O 1
ATOM 755 N N . SER A 1 91 ? 3.028 -1.687 -1.935 1.00 93.12 91 SER A N 1
ATOM 756 C CA . SER A 1 91 ? 3.286 -0.248 -2.005 1.0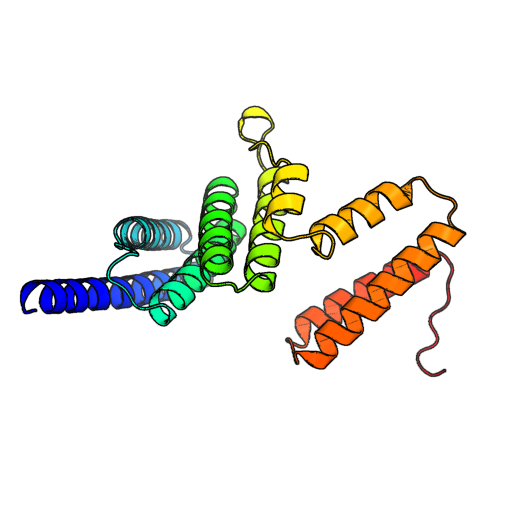0 93.12 91 SER A CA 1
ATOM 757 C C . SER A 1 91 ? 4.270 0.219 -0.921 1.00 93.12 91 SER A C 1
ATOM 759 O O . SER A 1 91 ? 5.276 0.861 -1.231 1.00 93.12 91 SER A O 1
ATOM 761 N N . ALA A 1 92 ? 4.035 -0.163 0.341 1.00 89.88 92 ALA A N 1
ATOM 762 C CA . ALA A 1 92 ? 4.878 0.226 1.470 1.00 89.88 92 ALA A CA 1
ATOM 763 C C . ALA A 1 92 ? 6.328 -0.258 1.330 1.00 89.88 92 ALA A C 1
ATOM 765 O O . ALA A 1 92 ? 7.264 0.478 1.649 1.00 89.88 92 ALA A O 1
ATOM 766 N N . ASN A 1 93 ? 6.522 -1.487 0.845 1.00 89.81 93 ASN A N 1
ATOM 767 C CA . ASN A 1 93 ? 7.849 -2.061 0.648 1.00 89.81 93 ASN A CA 1
ATOM 768 C C . ASN A 1 93 ? 8.620 -1.336 -0.455 1.00 89.81 93 ASN A C 1
ATOM 770 O O . ASN A 1 93 ? 9.757 -0.934 -0.220 1.00 89.81 93 ASN A O 1
ATOM 774 N N . ILE A 1 94 ? 7.991 -1.086 -1.606 1.00 90.12 94 ILE A N 1
ATOM 775 C CA . ILE A 1 94 ? 8.657 -0.402 -2.721 1.00 90.12 94 ILE A CA 1
ATOM 776 C C . ILE A 1 94 ? 9.011 1.038 -2.335 1.00 90.12 94 ILE A C 1
ATOM 778 O O . ILE A 1 94 ? 10.141 1.472 -2.549 1.00 90.12 94 ILE A O 1
ATOM 782 N N . PHE A 1 95 ? 8.089 1.782 -1.711 1.00 89.06 95 PHE A N 1
ATOM 783 C CA . PHE A 1 95 ? 8.396 3.133 -1.234 1.00 89.06 95 PHE A CA 1
ATOM 784 C C . PHE A 1 95 ? 9.548 3.140 -0.227 1.00 89.06 95 PHE A C 1
ATOM 786 O O . PHE A 1 95 ? 10.390 4.035 -0.268 1.00 89.06 95 PHE A O 1
ATOM 793 N N . PHE A 1 96 ? 9.619 2.139 0.653 1.00 86.75 96 PHE A N 1
ATOM 794 C CA . PHE A 1 96 ? 10.706 2.031 1.618 1.00 86.75 96 PHE A CA 1
ATOM 795 C C . PHE A 1 96 ? 12.056 1.780 0.940 1.00 86.75 96 PHE A C 1
ATOM 797 O O . PHE A 1 96 ? 13.024 2.472 1.248 1.00 86.75 96 PHE A O 1
ATOM 804 N N . GLU A 1 97 ? 12.113 0.839 -0.005 1.00 88.50 97 GLU A N 1
ATOM 805 C CA . GLU A 1 97 ? 13.325 0.526 -0.773 1.00 88.50 97 GLU A CA 1
ATOM 806 C C . GLU A 1 97 ? 13.841 1.728 -1.571 1.00 88.50 97 GLU A C 1
ATOM 808 O O . GLU A 1 97 ? 15.049 1.927 -1.679 1.00 88.50 97 GLU A O 1
ATOM 813 N N . LEU A 1 98 ? 12.932 2.561 -2.080 1.00 85.06 98 LEU A N 1
ATOM 814 C CA . LEU A 1 98 ? 13.250 3.798 -2.798 1.00 85.06 98 LEU A CA 1
ATOM 815 C C . LEU A 1 98 ? 13.597 4.981 -1.873 1.00 85.06 98 LEU A C 1
ATOM 817 O O . LEU A 1 98 ? 13.944 6.058 -2.352 1.00 85.06 98 LEU A O 1
ATOM 821 N N . GLY A 1 99 ? 13.493 4.818 -0.551 1.00 84.06 99 GLY A N 1
ATOM 822 C CA . GLY A 1 99 ? 13.760 5.884 0.419 1.00 84.06 99 GLY A CA 1
ATOM 823 C C . GLY A 1 99 ? 12.614 6.886 0.608 1.00 84.06 99 GLY A C 1
ATOM 824 O O . GLY A 1 99 ? 12.775 7.870 1.333 1.00 84.06 99 GLY A O 1
ATOM 825 N N . PHE A 1 100 ? 11.432 6.634 0.041 1.00 84.06 100 PHE A N 1
ATOM 826 C CA . PHE A 1 100 ? 10.202 7.391 0.297 1.00 84.06 100 PHE A CA 1
ATOM 827 C C . PHE A 1 100 ? 9.573 6.965 1.634 1.00 84.06 100 PHE A C 1
ATOM 829 O O . PHE A 1 100 ? 8.477 6.410 1.707 1.00 84.06 100 PHE A O 1
ATOM 836 N N . ILE A 1 101 ? 10.298 7.215 2.729 1.00 80.06 101 ILE A N 1
ATOM 837 C CA . ILE A 1 101 ? 9.978 6.733 4.084 1.00 80.06 101 ILE A CA 1
ATOM 838 C C . ILE A 1 101 ? 8.560 7.113 4.529 1.00 80.06 101 ILE A C 1
ATOM 840 O O . ILE A 1 101 ? 7.886 6.329 5.189 1.00 80.06 101 ILE A O 1
ATOM 844 N N . GLN A 1 102 ? 8.091 8.306 4.172 1.00 79.19 102 GLN A N 1
ATOM 845 C CA . GLN A 1 102 ? 6.784 8.806 4.601 1.00 79.19 102 GLN A CA 1
ATOM 846 C C . GLN A 1 102 ? 5.633 8.140 3.846 1.00 79.19 102 GLN A C 1
ATOM 848 O O . GLN A 1 102 ? 4.650 7.745 4.469 1.00 79.19 102 GLN A O 1
ATOM 853 N N . ASP A 1 103 ? 5.774 7.965 2.532 1.00 83.88 103 ASP A N 1
ATOM 854 C CA . ASP A 1 103 ? 4.787 7.261 1.711 1.00 83.88 103 ASP A CA 1
ATOM 855 C C . ASP A 1 103 ? 4.709 5.786 2.118 1.00 83.88 103 ASP A C 1
ATOM 857 O O . ASP A 1 103 ? 3.621 5.229 2.267 1.00 83.88 103 ASP A O 1
ATOM 861 N N . ALA A 1 104 ? 5.859 5.185 2.430 1.00 83.75 104 ALA A N 1
ATOM 862 C CA . ALA A 1 104 ? 5.933 3.841 2.980 1.00 83.75 104 ALA A CA 1
ATOM 863 C C . ALA A 1 104 ? 5.208 3.716 4.332 1.00 83.75 104 ALA A C 1
ATOM 865 O O . ALA A 1 104 ? 4.407 2.803 4.520 1.00 83.75 104 ALA A O 1
ATOM 866 N N . GLN A 1 105 ? 5.430 4.655 5.261 1.00 83.19 105 GLN A N 1
ATOM 867 C CA . GLN A 1 105 ? 4.717 4.690 6.545 1.00 83.19 105 GLN A CA 1
ATOM 868 C C . GLN A 1 105 ? 3.204 4.858 6.361 1.00 83.19 105 GLN A C 1
ATOM 870 O O . GLN A 1 105 ? 2.421 4.244 7.090 1.00 83.19 105 GLN A O 1
ATOM 875 N N . TYR A 1 106 ? 2.786 5.688 5.405 1.00 84.75 106 TYR A N 1
ATOM 876 C CA . TYR A 1 106 ? 1.374 5.903 5.117 1.00 84.75 106 TYR A CA 1
ATOM 877 C C . TYR A 1 106 ? 0.718 4.639 4.550 1.00 84.75 106 TYR A C 1
ATOM 879 O O . TYR A 1 106 ? -0.300 4.193 5.083 1.00 84.75 106 TYR A O 1
ATOM 887 N N . ALA A 1 107 ? 1.330 4.009 3.547 1.00 85.69 107 ALA A N 1
ATOM 888 C CA . ALA A 1 107 ? 0.867 2.737 3.001 1.00 85.69 107 ALA A CA 1
ATOM 889 C C . ALA A 1 107 ? 0.801 1.649 4.086 1.00 85.69 107 ALA A C 1
ATOM 891 O O . ALA A 1 107 ? -0.200 0.947 4.211 1.00 85.69 107 ALA A O 1
ATOM 892 N N . GLU A 1 108 ? 1.799 1.565 4.963 1.00 85.38 108 GLU A N 1
ATOM 893 C CA . GLU A 1 108 ? 1.793 0.569 6.033 1.00 85.38 108 GLU A CA 1
ATOM 894 C C . GLU A 1 108 ? 0.743 0.867 7.119 1.00 85.38 108 GLU A C 1
ATOM 896 O O . GLU A 1 108 ? 0.166 -0.055 7.691 1.00 85.38 108 GLU A O 1
ATOM 901 N N . SER A 1 109 ? 0.380 2.134 7.348 1.00 82.94 109 SER A N 1
ATOM 902 C CA . SER A 1 109 ? -0.775 2.466 8.197 1.00 82.94 109 SER A CA 1
ATOM 903 C C . SER A 1 109 ? -2.083 1.882 7.643 1.00 82.94 109 SER A C 1
ATOM 905 O O . SER A 1 109 ? -2.885 1.338 8.408 1.00 82.94 109 SER A O 1
ATOM 907 N N . LYS A 1 110 ? -2.247 1.882 6.312 1.00 87.12 110 LYS A N 1
ATOM 908 C CA . LYS A 1 110 ? -3.382 1.251 5.628 1.00 87.12 110 LYS A CA 1
ATOM 909 C C . LYS A 1 110 ? -3.374 -0.269 5.747 1.00 87.12 110 LYS A C 1
ATOM 911 O O . LYS A 1 110 ? -4.432 -0.861 5.953 1.00 87.12 110 LYS A O 1
ATOM 916 N N . VAL A 1 111 ? -2.198 -0.899 5.741 1.00 86.56 111 VAL A N 1
ATOM 917 C CA . VAL A 1 111 ? -2.050 -2.332 6.060 1.00 86.56 111 VAL A CA 1
ATOM 918 C C . VAL A 1 111 ? -2.627 -2.638 7.443 1.00 86.56 111 VAL A C 1
ATOM 920 O O . VAL A 1 111 ? -3.385 -3.596 7.594 1.00 86.56 111 VAL A O 1
ATOM 923 N N . ILE A 1 112 ? -2.330 -1.811 8.454 1.00 83.69 112 ILE A N 1
ATOM 924 C CA . ILE A 1 112 ? -2.863 -1.998 9.814 1.00 83.69 112 ILE A CA 1
ATOM 925 C C . ILE A 1 112 ? -4.385 -1.830 9.840 1.00 83.69 112 ILE A C 1
ATOM 927 O O . ILE A 1 112 ? -5.081 -2.629 10.472 1.00 83.69 112 ILE A O 1
ATOM 931 N N . GLU A 1 113 ? -4.907 -0.797 9.173 1.00 85.00 113 GLU A N 1
ATOM 932 C CA . GLU A 1 113 ? -6.351 -0.567 9.056 1.00 85.00 113 GLU A CA 1
ATOM 933 C C . GLU A 1 113 ? -7.051 -1.793 8.463 1.00 85.00 113 GLU A C 1
ATOM 935 O O . GLU A 1 113 ? -7.969 -2.326 9.089 1.00 85.00 113 GLU A O 1
ATOM 940 N N . MET A 1 114 ? -6.567 -2.303 7.328 1.00 87.62 114 MET A N 1
ATOM 941 C CA . MET A 1 114 ? -7.153 -3.473 6.669 1.00 87.62 114 MET A CA 1
ATOM 942 C C . MET A 1 114 ? -7.010 -4.746 7.505 1.00 87.62 114 MET A C 1
ATOM 944 O O . MET A 1 114 ? -7.963 -5.516 7.621 1.00 87.62 114 MET A O 1
ATOM 948 N N . ASN A 1 115 ? -5.870 -4.947 8.171 1.00 86.75 115 ASN A N 1
ATOM 949 C CA . ASN A 1 115 ? -5.651 -6.110 9.033 1.00 86.75 115 ASN A CA 1
ATOM 950 C C . ASN A 1 115 ? -6.639 -6.157 10.209 1.00 86.75 115 ASN A C 1
ATOM 952 O O . ASN A 1 115 ? -7.027 -7.228 10.673 1.00 86.75 115 ASN A O 1
ATOM 956 N N . ASN A 1 116 ? -7.090 -4.998 10.696 1.0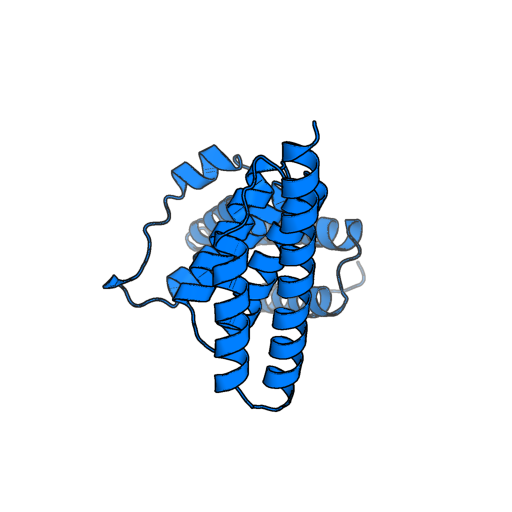0 83.12 116 ASN A N 1
ATOM 957 C CA . ASN A 1 116 ? -8.089 -4.942 11.761 1.00 83.12 116 ASN A CA 1
ATOM 958 C C . ASN A 1 116 ? -9.482 -5.391 11.307 1.00 83.12 116 ASN A C 1
ATOM 960 O O . ASN A 1 116 ? -10.247 -5.852 12.157 1.00 83.12 116 ASN A O 1
ATOM 964 N N . LEU A 1 117 ? -9.777 -5.289 10.008 1.00 85.00 117 LEU A N 1
ATOM 965 C CA . LEU A 1 117 ? -11.037 -5.718 9.399 1.00 85.00 117 LEU A CA 1
ATOM 966 C C . LEU A 1 117 ? -11.076 -7.224 9.099 1.00 85.00 117 LEU A C 1
ATOM 968 O O . LEU A 1 117 ? -12.159 -7.774 8.906 1.00 85.00 117 LEU A O 1
ATOM 972 N N . LEU A 1 118 ? -9.921 -7.897 9.062 1.00 85.69 118 LEU A N 1
ATOM 973 C CA . LEU A 1 118 ? -9.842 -9.335 8.809 1.00 85.69 118 LEU A CA 1
ATOM 974 C C . LEU A 1 118 ? -10.331 -10.167 10.009 1.00 85.69 118 LEU A C 1
ATOM 976 O O . LEU A 1 118 ? -10.147 -9.765 11.167 1.00 85.69 118 LEU A O 1
ATOM 980 N N . PRO A 1 119 ? -10.920 -11.354 9.763 1.00 84.06 119 PRO A N 1
ATOM 981 C CA . PRO A 1 119 ? -11.253 -12.288 10.830 1.00 84.06 119 PRO A CA 1
ATOM 982 C C . PRO A 1 119 ? -9.973 -12.780 11.524 1.00 84.06 119 PRO A C 1
ATOM 984 O O . PRO A 1 119 ? -8.902 -12.833 10.924 1.00 84.06 119 PRO A O 1
ATOM 987 N N . THR A 1 120 ? -10.065 -13.139 12.809 1.00 83.94 120 THR A N 1
ATOM 988 C CA . THR A 1 120 ? -8.899 -13.436 13.668 1.00 83.94 120 THR A CA 1
ATOM 989 C C . THR A 1 120 ? -7.936 -14.472 13.078 1.00 83.94 120 THR A C 1
ATOM 991 O O . THR A 1 120 ? -6.732 -14.352 13.263 1.00 83.94 120 THR A O 1
ATOM 994 N N . ASN A 1 121 ? -8.450 -15.468 12.357 1.00 84.62 121 ASN A N 1
ATOM 995 C CA . ASN A 1 121 ? -7.669 -16.527 11.712 1.00 84.62 121 ASN A CA 1
ATOM 996 C C . ASN A 1 121 ? -6.927 -16.082 10.436 1.00 84.62 121 ASN A C 1
ATOM 998 O O . ASN A 1 121 ? -6.100 -16.838 9.938 1.00 84.62 121 ASN A O 1
ATOM 1002 N N . GLU A 1 122 ? -7.227 -14.897 9.903 1.00 85.19 122 GLU A N 1
ATOM 1003 C CA . GLU A 1 122 ? -6.593 -14.322 8.707 1.00 85.19 122 GLU A CA 1
ATOM 1004 C C . GLU A 1 122 ? -5.731 -13.097 9.021 1.00 85.19 122 GLU A C 1
ATOM 1006 O O . GLU A 1 122 ? -5.034 -12.598 8.137 1.00 85.19 122 GLU A O 1
ATOM 1011 N N . LYS A 1 123 ? -5.757 -12.609 10.268 1.00 85.00 123 LYS A N 1
ATOM 1012 C CA . LYS A 1 123 ? -4.927 -11.477 10.672 1.00 85.00 123 LYS A CA 1
ATOM 1013 C C . LYS A 1 123 ? -3.454 -11.827 10.547 1.00 85.00 123 LYS A C 1
ATOM 1015 O O . LYS A 1 123 ? -2.982 -12.820 11.100 1.00 85.00 123 LYS A O 1
ATOM 1020 N N . ILE A 1 124 ? -2.713 -10.952 9.884 1.00 80.19 124 ILE A N 1
ATOM 1021 C CA . ILE A 1 124 ? -1.258 -11.019 9.871 1.00 80.19 124 ILE A CA 1
ATOM 1022 C C . ILE A 1 124 ? -0.703 -10.453 11.179 1.00 80.19 124 ILE A C 1
ATOM 1024 O O . ILE A 1 124 ? -1.220 -9.476 11.733 1.00 80.19 124 ILE A O 1
ATOM 1028 N N . SER A 1 125 ? 0.362 -11.071 11.686 1.00 76.94 125 SER A N 1
ATOM 1029 C CA . SER A 1 125 ? 1.088 -10.540 12.836 1.00 76.94 125 SER A CA 1
ATOM 1030 C C . SER A 1 125 ? 1.872 -9.306 12.398 1.00 76.94 125 SER A C 1
ATOM 1032 O O . SER A 1 125 ? 2.830 -9.421 11.639 1.00 76.94 125 SER A O 1
ATOM 1034 N N . ILE A 1 126 ? 1.468 -8.129 12.873 1.00 67.62 126 ILE A N 1
ATOM 1035 C CA . ILE A 1 126 ? 2.202 -6.880 12.653 1.00 67.62 126 ILE A CA 1
ATOM 1036 C C . ILE A 1 126 ? 3.070 -6.647 13.886 1.00 67.62 126 ILE A C 1
ATOM 1038 O O . ILE A 1 126 ? 2.562 -6.299 14.954 1.00 67.62 126 ILE A O 1
ATOM 1042 N N . ASN A 1 127 ? 4.376 -6.871 13.751 1.00 67.19 127 ASN A N 1
ATOM 1043 C CA . ASN A 1 127 ? 5.323 -6.616 14.824 1.00 67.19 127 ASN A CA 1
ATOM 1044 C C . ASN A 1 127 ? 5.727 -5.134 14.827 1.00 67.19 127 ASN A C 1
ATOM 1046 O O . ASN A 1 127 ? 6.410 -4.651 13.926 1.00 67.19 127 ASN A O 1
ATOM 1050 N N . ILE A 1 128 ? 5.307 -4.411 15.865 1.00 59.94 128 ILE A N 1
ATOM 1051 C CA . ILE A 1 128 ? 5.624 -2.987 16.043 1.00 59.94 128 ILE A CA 1
ATOM 1052 C C . ILE A 1 128 ? 7.140 -2.773 16.187 1.00 59.94 128 ILE A C 1
ATOM 1054 O O . ILE A 1 128 ? 7.644 -1.737 15.768 1.00 59.94 128 ILE A O 1
ATOM 1058 N N . GLU A 1 129 ? 7.884 -3.737 16.732 1.00 63.88 129 GLU A N 1
ATOM 1059 C CA . GLU A 1 129 ? 9.342 -3.633 16.872 1.00 63.88 129 GLU A CA 1
ATOM 1060 C C . GLU A 1 129 ? 10.045 -3.661 15.512 1.00 63.88 129 GLU A C 1
ATOM 1062 O O . GLU A 1 129 ? 10.955 -2.864 15.274 1.00 63.88 129 GLU A O 1
ATOM 1067 N N . ASP A 1 130 ? 9.571 -4.500 14.587 1.00 70.06 130 ASP A N 1
ATOM 1068 C CA . ASP A 1 130 ? 10.077 -4.535 13.212 1.00 70.06 130 ASP A CA 1
ATOM 1069 C C . ASP A 1 130 ? 9.766 -3.222 12.488 1.00 70.06 130 ASP A C 1
ATOM 1071 O O . ASP A 1 130 ? 10.616 -2.690 11.775 1.00 70.06 130 ASP A O 1
ATOM 1075 N N . PHE A 1 131 ? 8.595 -2.636 12.754 1.00 65.44 131 PHE A N 1
ATOM 1076 C CA . PHE A 1 131 ? 8.231 -1.317 12.243 1.00 65.44 131 PHE A CA 1
ATOM 1077 C C . PHE A 1 131 ? 9.181 -0.222 12.750 1.00 65.44 131 PHE A C 1
ATOM 1079 O O . PHE A 1 131 ? 9.684 0.584 11.967 1.00 65.44 131 PHE A O 1
ATOM 1086 N N . ILE A 1 132 ? 9.441 -0.185 14.062 1.00 62.50 132 ILE A N 1
ATOM 1087 C CA . ILE A 1 132 ? 10.348 0.792 14.688 1.00 62.50 132 ILE A CA 1
ATOM 1088 C C . ILE A 1 132 ? 11.750 0.657 14.095 1.00 62.50 132 ILE A C 1
ATOM 1090 O O . ILE A 1 132 ? 12.377 1.655 13.744 1.00 62.50 132 ILE A O 1
ATOM 1094 N N . LYS A 1 133 ? 12.225 -0.579 13.938 1.00 71.25 133 LYS A N 1
ATOM 1095 C CA . LYS A 1 133 ? 13.529 -0.866 13.343 1.00 71.25 133 LYS A CA 1
ATOM 1096 C C . LYS A 1 133 ? 13.603 -0.437 11.875 1.00 71.25 133 LYS A C 1
ATOM 1098 O O . LYS A 1 133 ? 14.652 0.030 11.442 1.00 71.25 133 LYS A O 1
ATOM 1103 N N . LYS A 1 134 ? 12.509 -0.596 11.123 1.00 70.00 134 LYS A N 1
ATOM 1104 C CA . LYS A 1 134 ? 12.424 -0.266 9.694 1.00 70.00 134 LYS A CA 1
ATOM 1105 C C . LYS A 1 134 ? 12.341 1.244 9.458 1.00 70.00 134 LYS A C 1
ATOM 1107 O O . LYS A 1 134 ? 13.051 1.755 8.604 1.00 70.00 134 LYS A O 1
ATOM 1112 N N . TYR A 1 135 ? 11.540 1.974 10.234 1.00 67.31 135 TYR A N 1
ATOM 1113 C CA . TYR A 1 135 ? 11.194 3.372 9.938 1.00 67.31 135 TYR A CA 1
ATOM 1114 C C . TYR A 1 135 ? 11.706 4.413 10.944 1.00 67.31 135 TYR A C 1
ATOM 1116 O O . TYR A 1 135 ? 11.542 5.610 10.706 1.00 67.31 135 TYR A O 1
ATOM 1124 N N . GLY A 1 136 ? 12.316 3.984 12.050 1.00 67.25 136 GLY A N 1
ATOM 1125 C CA . GLY A 1 136 ? 12.800 4.865 13.113 1.00 67.25 136 GLY A CA 1
ATOM 1126 C C . GLY A 1 136 ? 11.701 5.363 14.060 1.00 67.25 136 GLY A C 1
ATOM 1127 O O . GLY A 1 136 ? 10.505 5.222 13.799 1.00 67.25 136 GLY A O 1
ATOM 1128 N N . GLU A 1 137 ? 12.119 5.957 15.185 1.00 63.62 137 GLU A N 1
ATOM 1129 C CA . GLU A 1 137 ? 11.239 6.344 16.303 1.00 63.62 137 GLU A CA 1
ATOM 1130 C C . GLU A 1 137 ? 10.231 7.466 15.987 1.00 63.62 137 GLU A C 1
ATOM 1132 O O . GLU A 1 137 ? 9.217 7.602 16.679 1.00 63.62 137 GLU A O 1
ATOM 1137 N N . ASP A 1 138 ? 10.470 8.232 14.921 1.00 59.03 138 ASP A N 1
ATOM 1138 C CA . ASP A 1 138 ? 9.640 9.371 14.510 1.00 59.03 138 ASP A CA 1
ATOM 1139 C C . ASP A 1 138 ? 8.438 8.989 13.633 1.00 59.03 138 ASP A C 1
ATOM 1141 O O . ASP A 1 138 ? 7.659 9.859 13.225 1.00 59.03 138 ASP A O 1
ATOM 1145 N N . SER A 1 139 ? 8.251 7.693 13.365 1.00 63.84 139 SER A N 1
ATOM 1146 C CA . SER A 1 139 ? 7.126 7.179 12.584 1.00 63.84 139 SER A CA 1
ATOM 1147 C C . SER A 1 139 ? 5.761 7.610 13.131 1.00 63.84 139 SER A C 1
ATOM 1149 O O . SER A 1 139 ? 5.487 7.562 14.336 1.00 63.84 139 SER A O 1
ATOM 1151 N N . TYR A 1 140 ? 4.847 7.925 12.209 1.00 59.91 140 TYR A N 1
ATOM 1152 C CA . TYR A 1 140 ? 3.433 8.185 12.489 1.00 59.91 140 TYR A CA 1
ATOM 1153 C C . TYR A 1 140 ? 2.770 7.091 13.350 1.00 59.91 140 TYR A C 1
ATOM 1155 O O . TYR A 1 140 ? 2.010 7.396 14.269 1.00 59.91 140 TYR A O 1
ATOM 1163 N N . LEU A 1 141 ? 3.103 5.815 13.135 1.00 54.94 141 LEU A N 1
ATOM 1164 C CA . LEU A 1 141 ? 2.537 4.695 13.898 1.00 54.94 141 LEU A CA 1
ATOM 1165 C C . LEU A 1 141 ? 3.066 4.617 15.337 1.00 54.94 141 LEU A C 1
ATOM 1167 O O . LEU A 1 141 ? 2.333 4.223 16.249 1.00 54.94 141 LEU A O 1
ATOM 1171 N N . ILE A 1 142 ? 4.305 5.052 15.568 1.00 61.06 142 ILE A N 1
ATOM 1172 C CA . ILE A 1 142 ? 4.876 5.183 16.916 1.00 61.06 142 ILE A CA 1
ATOM 1173 C C . ILE A 1 142 ? 4.209 6.346 17.646 1.00 61.06 142 ILE A C 1
ATOM 1175 O O . ILE A 1 142 ? 3.838 6.218 18.812 1.00 61.06 142 ILE A O 1
ATOM 1179 N N . LYS A 1 143 ? 3.966 7.460 16.946 1.00 63.31 143 LYS A N 1
ATOM 1180 C CA . LYS A 1 143 ? 3.189 8.587 17.479 1.00 63.31 143 LYS A CA 1
ATOM 1181 C C . LYS A 1 143 ? 1.761 8.148 17.842 1.00 63.31 143 LYS A C 1
ATOM 1183 O O . LYS A 1 143 ? 1.314 8.401 18.957 1.00 63.31 143 LYS A O 1
ATOM 1188 N N . LEU A 1 144 ? 1.080 7.384 16.983 1.00 54.44 144 LEU A N 1
ATOM 1189 C CA . LEU A 1 144 ? -0.257 6.836 17.258 1.00 54.44 144 LEU A CA 1
ATOM 1190 C C . LEU A 1 144 ? -0.295 5.80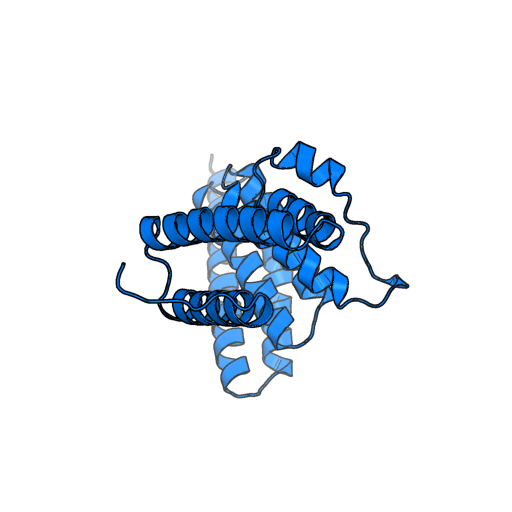7 18.401 1.00 54.44 144 LEU A C 1
ATOM 1192 O O . LEU A 1 144 ? -1.273 5.746 19.147 1.00 54.44 144 LEU A O 1
ATOM 1196 N N . THR A 1 145 ? 0.738 4.980 18.566 1.00 55.47 145 THR A N 1
ATOM 1197 C CA . THR A 1 145 ? 0.811 4.028 19.691 1.00 55.47 145 THR A CA 1
ATOM 1198 C C . THR A 1 145 ? 1.160 4.717 21.005 1.00 55.47 145 THR A C 1
ATOM 1200 O O . THR A 1 145 ? 0.591 4.345 22.031 1.00 55.47 145 THR A O 1
ATOM 1203 N N . LYS A 1 146 ? 2.003 5.760 20.989 1.00 60.09 146 LYS A N 1
ATOM 1204 C CA . LYS A 1 146 ? 2.202 6.665 22.134 1.00 60.09 146 LYS A CA 1
ATOM 1205 C C . LYS A 1 146 ? 0.883 7.333 22.533 1.00 60.09 146 LYS A C 1
ATOM 1207 O O . LYS A 1 146 ? 0.525 7.272 23.701 1.00 60.09 146 LYS A O 1
ATOM 1212 N N . ILE A 1 147 ? 0.094 7.812 21.567 1.00 52.59 147 ILE A N 1
ATOM 1213 C CA . ILE A 1 147 ? -1.268 8.329 21.795 1.00 52.59 147 ILE A CA 1
ATOM 1214 C C . ILE A 1 147 ? -2.195 7.279 22.428 1.00 52.59 147 ILE A C 1
ATOM 1216 O O . ILE A 1 147 ? -2.893 7.564 23.400 1.00 52.59 147 ILE A O 1
ATOM 1220 N N . LYS A 1 148 ? -2.221 6.050 21.895 1.00 51.62 148 LYS A N 1
ATOM 1221 C CA . LYS A 1 148 ? -3.060 4.974 22.450 1.00 51.62 148 LYS A CA 1
ATOM 1222 C C . LYS A 1 148 ? -2.649 4.601 23.873 1.00 51.62 148 LYS A C 1
ATOM 1224 O O . LYS A 1 148 ? -3.529 4.367 24.684 1.00 51.62 148 LYS A O 1
ATOM 1229 N N . LYS A 1 149 ? -1.350 4.586 24.185 1.00 53.66 149 LYS A N 1
ATOM 1230 C CA . LYS A 1 149 ? -0.841 4.389 25.555 1.00 53.66 149 LYS A CA 1
ATOM 1231 C C . LYS A 1 149 ? -1.096 5.604 26.450 1.00 53.66 149 LYS A C 1
ATOM 1233 O O . LYS A 1 149 ? -1.261 5.455 27.654 1.00 53.66 149 LYS A O 1
ATOM 1238 N N . ALA A 1 150 ? -1.156 6.805 25.877 1.00 49.12 150 ALA A N 1
ATOM 1239 C CA . ALA A 1 150 ? -1.514 8.013 26.603 1.00 49.12 150 ALA A CA 1
ATOM 1240 C C . ALA A 1 150 ? -2.984 8.004 27.041 1.00 49.12 150 ALA A C 1
ATOM 1242 O O . ALA A 1 150 ? -3.268 8.605 28.066 1.00 49.12 150 ALA A O 1
ATOM 1243 N N . LYS A 1 151 ? -3.895 7.276 26.366 1.00 46.16 151 LYS A N 1
ATOM 1244 C CA . LYS A 1 151 ? -5.304 7.115 26.800 1.00 46.16 151 LYS A CA 1
ATOM 1245 C C . LYS A 1 151 ? -5.486 6.546 28.217 1.00 46.16 151 LYS A C 1
ATOM 1247 O O . LYS A 1 151 ? -6.573 6.703 28.769 1.00 46.16 151 LYS A O 1
ATOM 1252 N N . ASP A 1 152 ? -4.441 5.961 28.800 1.00 48.25 152 ASP A N 1
ATOM 1253 C CA . ASP A 1 152 ? -4.432 5.454 30.176 1.00 48.25 152 ASP A CA 1
ATOM 1254 C C . ASP A 1 152 ? -3.801 6.443 31.186 1.00 48.25 152 ASP A C 1
ATOM 1256 O O . ASP A 1 152 ? -3.728 6.151 32.379 1.00 48.25 152 ASP A O 1
ATOM 1260 N N . LYS A 1 153 ? -3.333 7.616 30.731 1.00 50.38 153 LYS A N 1
ATOM 1261 C CA . LYS A 1 153 ? -2.753 8.687 31.566 1.00 50.38 153 LYS A CA 1
ATOM 1262 C C . LYS A 1 153 ? -3.812 9.682 32.045 1.00 50.38 153 LYS A C 1
ATOM 1264 O O . LYS A 1 153 ? -4.922 9.721 31.520 1.00 50.38 153 LYS A O 1
ATOM 1269 N N . ASP A 1 154 ? -3.439 10.526 33.006 1.00 53.25 154 ASP A N 1
ATOM 1270 C CA . ASP A 1 154 ? -4.272 11.631 33.489 1.00 53.25 154 ASP A CA 1
ATOM 1271 C C . ASP A 1 154 ? -4.800 12.505 32.319 1.00 53.25 154 ASP A C 1
ATOM 1273 O O . ASP A 1 154 ? -4.044 12.804 31.383 1.00 53.25 154 ASP A O 1
ATOM 1277 N N . PRO A 1 155 ? -6.081 12.933 32.335 1.00 48.56 155 PRO A N 1
ATOM 1278 C CA . PRO A 1 155 ? -6.709 13.679 31.239 1.00 48.56 155 PRO A CA 1
ATOM 1279 C C . PRO A 1 155 ? -5.958 14.947 30.803 1.00 48.56 155 PRO A C 1
ATOM 1281 O O . PRO A 1 155 ? -6.044 15.352 29.639 1.00 48.56 155 PRO A O 1
ATOM 1284 N N . ILE 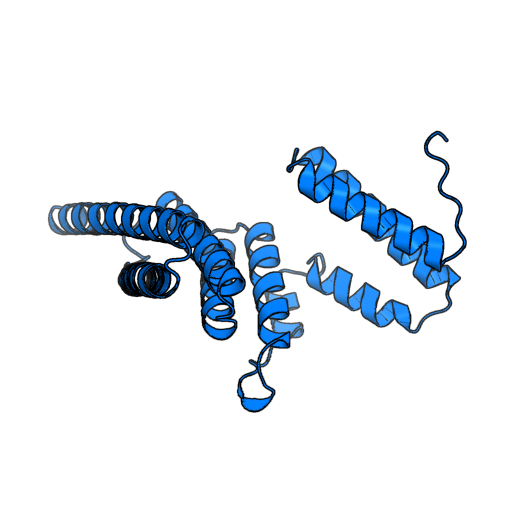A 1 156 ? -5.211 15.583 31.710 1.00 50.75 156 ILE A N 1
ATOM 1285 C CA . ILE A 1 156 ? -4.460 16.811 31.425 1.00 50.75 156 ILE A CA 1
ATOM 1286 C C . ILE A 1 156 ? -3.171 16.499 30.649 1.00 50.75 156 ILE A C 1
ATOM 1288 O O . ILE A 1 156 ? -2.819 17.232 29.721 1.00 50.75 156 ILE A O 1
ATOM 1292 N N . GLU A 1 157 ? -2.482 15.404 30.981 1.00 53.28 157 GLU A N 1
ATOM 1293 C CA . GLU A 1 157 ? -1.309 14.936 30.228 1.00 53.28 157 GLU A CA 1
ATOM 1294 C C . GLU A 1 157 ? -1.697 14.414 28.848 1.00 53.28 157 GLU A C 1
ATOM 1296 O O . GLU A 1 157 ? -1.035 14.755 27.867 1.00 53.28 157 GLU A O 1
ATOM 1301 N N . GLN A 1 158 ? -2.818 13.689 28.751 1.00 50.03 158 GLN A N 1
ATOM 1302 C CA . GLN A 1 158 ? -3.401 13.302 27.464 1.00 50.03 158 GLN A CA 1
ATOM 1303 C C . GLN A 1 158 ? -3.594 14.511 26.561 1.00 50.03 158 GLN A C 1
ATOM 1305 O O . GLN A 1 158 ? -3.127 14.525 25.426 1.00 50.03 158 GLN A O 1
ATOM 1310 N N . THR A 1 159 ? -4.252 15.546 27.077 1.00 48.28 159 THR A N 1
ATOM 1311 C CA . THR A 1 159 ? -4.587 16.747 26.311 1.00 48.28 159 THR A CA 1
ATOM 1312 C C . THR A 1 159 ? -3.339 17.449 25.765 1.00 48.28 159 THR A C 1
ATOM 1314 O O . THR A 1 159 ? -3.326 17.852 24.604 1.00 48.28 159 THR A O 1
ATOM 1317 N N . LYS A 1 160 ? -2.269 17.570 26.562 1.00 56.09 160 LYS A N 1
ATOM 1318 C CA . LYS A 1 160 ? -1.008 18.192 26.117 1.00 56.09 160 LYS A CA 1
ATOM 1319 C C . LYS A 1 160 ? -0.311 17.378 25.026 1.00 56.09 160 LYS A C 1
ATOM 1321 O O . LYS A 1 160 ? 0.196 17.955 24.067 1.00 56.09 160 LYS A O 1
ATOM 1326 N N . GLU A 1 161 ? -0.312 16.054 25.156 1.00 55.72 161 GLU A N 1
ATOM 1327 C CA . GLU A 1 161 ? 0.306 15.144 24.188 1.00 55.72 161 GLU A CA 1
ATOM 1328 C C . GLU A 1 161 ? -0.502 15.109 22.871 1.00 55.72 161 GLU A C 1
ATOM 1330 O O . GLU A 1 161 ? 0.080 15.180 21.790 1.00 55.72 161 GLU A O 1
ATOM 1335 N N . TYR A 1 162 ? -1.841 15.138 22.940 1.00 53.78 162 TYR A N 1
ATOM 1336 C CA . TYR A 1 162 ? -2.716 15.285 21.768 1.00 53.78 162 TYR A CA 1
ATOM 1337 C C . TYR A 1 162 ? -2.524 16.626 21.049 1.00 53.78 162 TYR A C 1
ATOM 1339 O O . TYR A 1 162 ? -2.427 16.640 19.823 1.00 53.78 162 TYR A O 1
ATOM 1347 N N . LEU A 1 163 ? -2.447 17.744 21.782 1.00 54.75 163 LEU A N 1
ATOM 1348 C CA . LEU A 1 163 ? -2.249 19.075 21.193 1.00 54.75 163 LEU A CA 1
ATOM 1349 C C . LEU A 1 163 ? -0.890 19.197 20.491 1.00 54.75 163 LEU A C 1
ATOM 1351 O O . LEU A 1 163 ? -0.839 19.665 19.361 1.00 54.75 163 LEU A O 1
ATOM 1355 N N . SER A 1 164 ? 0.184 18.670 21.088 1.00 61.28 164 SER A N 1
ATOM 1356 C CA . SER A 1 164 ? 1.512 18.635 20.456 1.00 61.28 164 SER A CA 1
ATOM 1357 C C . SER A 1 164 ? 1.526 17.866 19.129 1.00 61.28 164 SER A C 1
ATOM 1359 O O . SER A 1 164 ? 2.261 18.224 18.208 1.00 61.28 164 SER A O 1
ATOM 1361 N N . ILE A 1 165 ? 0.720 16.809 19.017 1.00 53.69 165 ILE A N 1
ATOM 1362 C CA . ILE A 1 165 ? 0.627 16.006 17.794 1.00 53.69 165 ILE A CA 1
ATOM 1363 C C . ILE A 1 165 ? -0.253 16.704 16.754 1.00 53.69 165 ILE A C 1
ATOM 1365 O O . ILE A 1 165 ? 0.056 16.651 15.566 1.00 53.69 165 ILE A O 1
ATOM 1369 N N . ILE A 1 166 ? -1.303 17.400 17.191 1.00 53.28 166 ILE A N 1
ATOM 1370 C CA . ILE A 1 166 ? -2.155 18.232 16.334 1.00 53.28 166 ILE A CA 1
ATOM 1371 C C . ILE A 1 166 ? -1.341 19.371 15.704 1.00 53.28 166 ILE A C 1
ATOM 1373 O O . ILE A 1 166 ? -1.419 19.578 14.495 1.00 53.28 166 ILE A O 1
ATOM 1377 N N . ASP A 1 167 ? -0.510 20.062 16.479 1.00 56.09 167 ASP A N 1
ATOM 1378 C CA . ASP A 1 167 ? 0.306 21.162 15.953 1.00 56.09 167 ASP A CA 1
ATOM 1379 C C . ASP A 1 167 ? 1.331 20.647 14.924 1.00 56.09 167 ASP A C 1
ATOM 1381 O O . ASP A 1 167 ? 1.473 21.216 13.842 1.00 56.09 167 ASP A O 1
ATOM 1385 N N . SER A 1 168 ? 1.944 19.483 15.182 1.00 58.12 168 SER A N 1
ATOM 1386 C CA . SER A 1 168 ? 2.856 18.827 14.233 1.00 58.12 168 SER A CA 1
ATOM 1387 C C . SER A 1 168 ? 2.168 18.379 12.937 1.00 58.12 168 SER A C 1
ATOM 1389 O O . SER A 1 168 ? 2.793 18.424 11.881 1.00 58.12 168 SER A O 1
ATOM 1391 N N . VAL A 1 169 ? 0.913 17.924 12.990 1.00 51.00 169 VAL A N 1
ATOM 1392 C CA . VAL A 1 169 ? 0.168 17.473 11.800 1.00 51.00 169 VAL A CA 1
ATOM 1393 C C . VAL A 1 169 ? -0.352 18.661 10.985 1.00 51.00 169 VAL A C 1
ATOM 1395 O O . VAL A 1 169 ? -0.361 18.605 9.758 1.00 51.00 169 VAL A O 1
ATOM 1398 N N . GLU A 1 170 ? -0.748 19.752 11.640 1.00 53.41 170 GLU A N 1
ATOM 1399 C CA . GLU A 1 170 ? -1.215 20.973 10.975 1.00 53.41 170 GLU A CA 1
ATOM 1400 C C . GLU A 1 170 ? -0.077 21.682 10.229 1.00 53.41 170 GLU A C 1
ATOM 1402 O O . GLU A 1 170 ? -0.250 22.054 9.066 1.00 53.41 170 GLU A O 1
ATOM 1407 N N . GLU A 1 171 ? 1.113 21.767 10.832 1.00 56.28 171 GLU A N 1
ATOM 1408 C CA . GLU A 1 171 ? 2.316 22.254 10.148 1.00 56.28 171 GLU A CA 1
ATOM 1409 C C . GLU A 1 171 ? 2.666 21.398 8.923 1.00 56.28 171 GLU A C 1
ATOM 1411 O O . GLU A 1 171 ? 3.001 21.935 7.867 1.00 56.28 171 GLU A O 1
ATOM 1416 N N . GLU A 1 172 ? 2.530 20.074 9.020 1.00 49.41 172 GLU A N 1
ATOM 1417 C CA . GLU A 1 172 ? 2.825 19.140 7.929 1.00 49.41 172 GLU A CA 1
ATOM 1418 C C . GLU A 1 172 ? 1.834 19.277 6.755 1.00 49.41 172 GLU A C 1
ATOM 1420 O O . GLU A 1 172 ? 2.242 19.265 5.591 1.00 49.41 172 GLU A O 1
ATOM 1425 N N . ILE A 1 173 ? 0.538 19.464 7.041 1.00 50.75 173 ILE A N 1
ATOM 1426 C CA . ILE A 1 173 ? -0.508 19.677 6.025 1.00 50.75 173 ILE A CA 1
ATOM 1427 C C . ILE A 1 173 ? -0.301 21.019 5.308 1.00 50.75 173 ILE A C 1
ATOM 1429 O O . ILE A 1 173 ? -0.363 21.080 4.076 1.00 50.75 173 ILE A O 1
ATOM 1433 N N . VAL A 1 174 ? -0.005 22.086 6.060 1.00 52.94 174 VAL A N 1
ATOM 1434 C CA . VAL A 1 174 ? 0.238 23.433 5.515 1.00 52.94 174 VAL A CA 1
ATOM 1435 C C . VAL A 1 174 ? 1.510 23.467 4.666 1.00 52.94 174 VAL A C 1
ATOM 1437 O O . VAL A 1 174 ? 1.512 24.054 3.585 1.00 52.94 174 VAL A O 1
ATOM 1440 N N . ARG A 1 175 ? 2.579 22.791 5.101 1.00 51.31 175 ARG A N 1
ATOM 1441 C CA . ARG A 1 175 ? 3.863 22.746 4.382 1.00 51.31 175 ARG A CA 1
ATOM 1442 C C . ARG A 1 175 ? 3.783 21.994 3.048 1.00 51.31 175 ARG A C 1
ATOM 1444 O O . ARG A 1 175 ? 4.601 22.251 2.170 1.00 51.31 175 ARG A O 1
ATOM 1451 N N . ARG A 1 176 ? 2.819 21.079 2.889 1.00 44.38 176 ARG A N 1
ATOM 1452 C CA . ARG A 1 176 ? 2.696 20.184 1.721 1.00 44.38 176 ARG A CA 1
ATOM 1453 C C . ARG A 1 176 ? 1.586 20.545 0.733 1.00 44.38 176 ARG A C 1
ATOM 1455 O O . ARG A 1 176 ? 1.546 19.956 -0.342 1.00 44.38 176 ARG A O 1
ATOM 1462 N N . GLY A 1 177 ? 0.685 21.472 1.065 1.00 45.00 177 GLY A N 1
ATOM 1463 C CA . GLY A 1 177 ? -0.40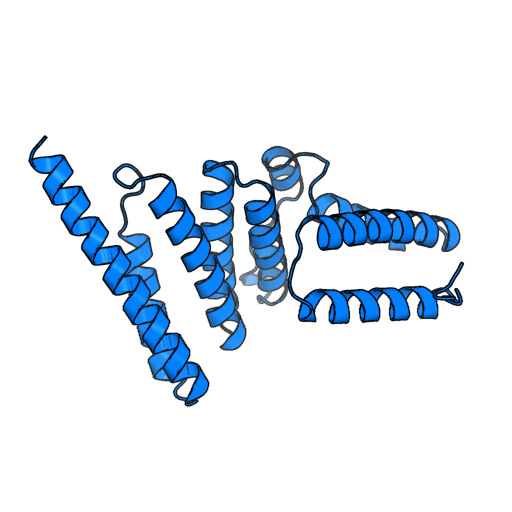2 21.880 0.163 1.00 45.00 177 GLY A CA 1
ATOM 1464 C C . GLY A 1 177 ? -1.386 20.753 -0.189 1.00 45.00 177 GLY A C 1
ATOM 1465 O O . GLY A 1 177 ? -1.932 20.739 -1.291 1.00 45.00 177 GLY A O 1
ATOM 1466 N N . LEU A 1 178 ? -1.591 19.792 0.719 1.00 44.53 178 LEU A N 1
ATOM 1467 C CA . LEU A 1 178 ? -2.475 18.645 0.494 1.00 44.53 178 LEU A CA 1
ATOM 1468 C C . LEU A 1 178 ? -3.967 19.033 0.559 1.00 44.53 178 LEU A C 1
ATOM 1470 O O . LEU A 1 178 ? -4.364 19.974 1.247 1.00 44.53 178 LEU A O 1
ATOM 1474 N N . PHE A 1 179 ? -4.773 18.302 -0.219 1.00 51.41 179 PHE A N 1
ATOM 1475 C CA . PHE A 1 179 ? -6.140 18.609 -0.654 1.00 51.41 179 PHE A CA 1
ATOM 1476 C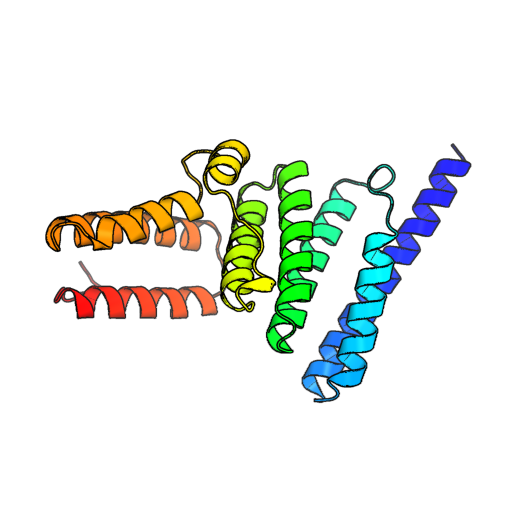 C . PHE A 1 179 ? -7.114 19.066 0.453 1.00 51.41 179 PHE A C 1
ATOM 1478 O O . PHE A 1 179 ? -7.196 18.508 1.547 1.00 51.41 179 PHE A O 1
ATOM 1485 N N . SER A 1 180 ? -7.949 20.054 0.108 1.00 50.56 180 SER A N 1
ATOM 1486 C CA . SER A 1 180 ? -8.931 20.719 0.982 1.00 50.56 180 SER A CA 1
ATOM 1487 C C . SER A 1 180 ? -9.915 19.775 1.695 1.00 50.56 180 SER A C 1
ATOM 1489 O O . SER A 1 180 ? -10.435 20.116 2.760 1.00 50.56 180 SER A O 1
ATOM 1491 N N . SER A 1 181 ? -10.156 18.580 1.148 1.00 50.47 181 SER A N 1
ATOM 1492 C CA . SER A 1 181 ? -11.021 17.551 1.735 1.00 50.47 181 SER A CA 1
ATOM 1493 C C . SER A 1 181 ? -10.437 16.899 2.990 1.00 50.47 181 SER A C 1
ATOM 1495 O O . SER A 1 181 ? -11.197 16.536 3.891 1.00 50.47 181 SER A O 1
ATOM 1497 N N . ASP A 1 182 ? -9.112 16.779 3.083 1.00 52.75 182 ASP A N 1
ATOM 1498 C CA . ASP A 1 182 ? -8.443 16.156 4.231 1.00 52.75 182 ASP A CA 1
ATOM 1499 C C . ASP A 1 182 ? -8.253 17.158 5.369 1.00 52.75 182 ASP A C 1
ATOM 1501 O O . ASP A 1 182 ? -8.448 16.809 6.534 1.00 52.75 182 ASP A O 1
ATOM 1505 N N . LEU A 1 183 ? -8.055 18.439 5.038 1.00 55.38 183 LEU A N 1
ATOM 1506 C CA . LEU A 1 183 ? -8.095 19.537 6.006 1.00 55.38 183 LEU A CA 1
ATOM 1507 C C . LEU A 1 183 ? -9.476 19.651 6.681 1.00 55.38 183 LEU A C 1
ATOM 1509 O O . LEU A 1 183 ? -9.570 19.919 7.878 1.00 55.38 183 LEU A O 1
ATOM 1513 N N . ALA A 1 184 ? -10.567 19.408 5.946 1.00 55.91 184 ALA A N 1
ATOM 1514 C CA . ALA A 1 184 ? -11.922 19.434 6.500 1.00 55.91 184 ALA A CA 1
ATOM 1515 C C . ALA A 1 184 ? -12.189 18.268 7.471 1.00 55.91 184 ALA A C 1
ATOM 1517 O O . ALA A 1 184 ? -12.741 18.477 8.555 1.00 55.91 184 ALA A O 1
ATOM 1518 N N . LYS A 1 185 ? -11.760 17.048 7.118 1.00 55.66 185 LYS A N 1
ATOM 1519 C CA . LYS A 1 185 ? -11.839 15.875 8.007 1.00 55.66 185 LYS A CA 1
ATOM 1520 C C . LYS A 1 185 ? -10.974 16.064 9.254 1.00 55.66 185 LYS A C 1
ATOM 1522 O O . LYS A 1 185 ? -11.428 15.781 10.361 1.00 55.66 185 LYS A O 1
ATOM 1527 N N . TYR A 1 186 ? -9.776 16.615 9.078 1.00 58.94 186 TYR A N 1
ATOM 1528 C CA . TYR A 1 186 ? -8.855 16.938 10.161 1.00 58.94 186 TYR A CA 1
ATOM 1529 C C . TYR A 1 186 ? -9.427 17.987 11.125 1.00 58.94 186 TYR A C 1
ATOM 1531 O O . TYR A 1 186 ? -9.457 17.773 12.336 1.00 58.94 186 TYR A O 1
ATOM 1539 N N . ASN A 1 187 ? -9.982 19.081 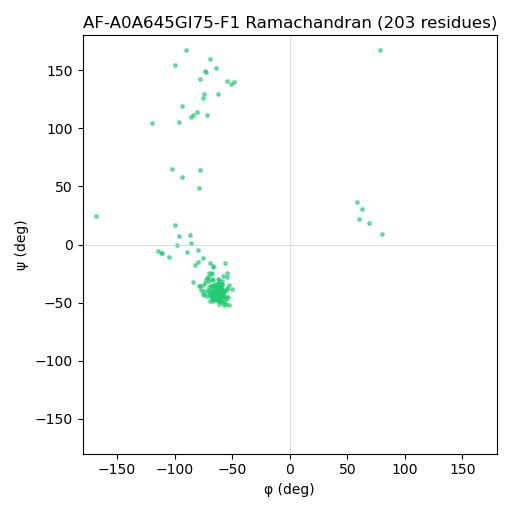10.598 1.00 59.03 187 ASN A N 1
ATOM 1540 C CA . ASN A 1 187 ? -10.621 20.123 11.405 1.00 59.03 187 ASN A CA 1
ATOM 1541 C C . ASN A 1 187 ? -11.833 19.606 12.189 1.00 59.03 187 ASN A C 1
ATOM 1543 O O . ASN A 1 187 ? -12.077 20.054 13.311 1.00 59.03 187 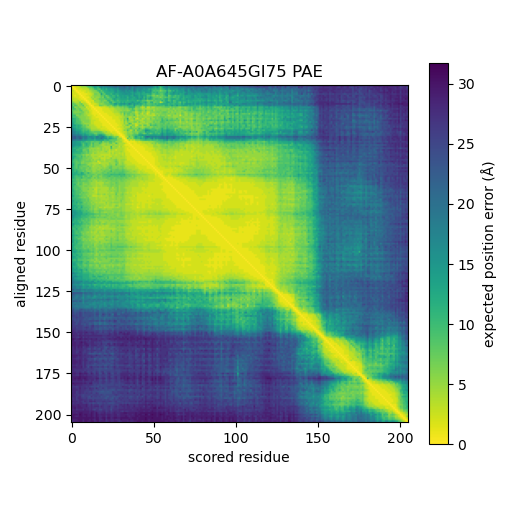ASN A O 1
ATOM 1547 N N . ASN A 1 188 ? -12.583 18.653 11.632 1.00 60.25 188 ASN A N 1
ATOM 1548 C CA . ASN A 1 188 ? -13.667 17.996 12.358 1.00 60.25 188 ASN A CA 1
ATOM 1549 C C . ASN A 1 188 ? -13.137 17.117 13.497 1.00 60.25 188 ASN A C 1
ATOM 1551 O O . ASN A 1 188 ? -13.637 17.234 14.613 1.00 60.25 188 ASN A O 1
ATOM 1555 N N . LEU A 1 189 ? -12.085 16.325 13.265 1.00 55.47 189 LEU A N 1
ATOM 1556 C CA . LEU A 1 189 ? -11.451 15.516 14.310 1.00 55.47 189 LEU A CA 1
ATOM 1557 C C . LEU A 1 189 ? -10.891 16.391 15.448 1.00 55.47 189 LEU A C 1
ATOM 1559 O O . LEU A 1 189 ? -11.118 16.103 16.622 1.00 55.47 189 LEU A O 1
ATOM 1563 N N . LYS A 1 190 ? -10.234 17.510 15.107 1.00 59.31 190 LYS A N 1
ATOM 1564 C CA . LYS A 1 190 ? -9.734 18.514 16.064 1.00 59.31 190 LYS A CA 1
ATOM 1565 C C . LYS A 1 190 ? -10.874 19.105 16.902 1.00 59.31 190 LYS A C 1
ATOM 1567 O O . LYS A 1 190 ? -10.758 19.191 18.122 1.00 59.31 190 LYS A O 1
ATOM 1572 N N . LYS A 1 191 ? -12.003 19.461 16.279 1.00 62.47 191 LYS A N 1
ATOM 1573 C CA . LYS A 1 191 ? -13.193 19.973 16.985 1.00 62.47 191 LYS A CA 1
ATOM 1574 C C . LYS A 1 191 ? -13.827 18.941 17.912 1.00 62.47 191 LYS A C 1
ATOM 1576 O O . LYS A 1 191 ? -14.215 19.299 19.022 1.00 62.47 191 LYS A O 1
ATOM 1581 N N . GLU A 1 192 ? -13.946 17.687 17.481 1.00 56.25 192 GLU A N 1
ATOM 1582 C CA . GLU A 1 192 ? -14.501 16.627 18.326 1.00 56.25 192 GLU A CA 1
ATOM 1583 C C . GLU A 1 192 ? -13.603 16.329 19.527 1.00 56.25 192 GLU A C 1
ATOM 1585 O O . GLU A 1 192 ? -14.108 16.247 20.645 1.00 56.25 192 GLU A O 1
ATOM 1590 N N . LEU A 1 193 ? -12.281 16.278 19.335 1.00 52.66 193 LEU A N 1
ATOM 1591 C CA . LEU A 1 193 ? -11.317 16.108 20.426 1.00 52.66 193 LEU A CA 1
ATOM 1592 C C . LEU A 1 193 ? -11.406 17.253 21.444 1.00 52.66 193 LEU A C 1
ATOM 1594 O O . LEU A 1 193 ? -11.547 17.007 22.640 1.00 52.66 193 LEU A O 1
ATOM 1598 N N . LEU A 1 194 ? -11.414 18.507 20.986 1.00 60.12 194 LEU A N 1
ATOM 1599 C CA . LEU A 1 194 ? -11.544 19.670 21.873 1.00 60.12 194 LEU A CA 1
ATOM 1600 C C . LEU A 1 194 ? -12.874 19.659 22.646 1.00 60.12 194 LEU A C 1
ATOM 1602 O O . LEU A 1 194 ? -12.901 19.970 23.837 1.00 60.12 194 LEU A O 1
ATOM 1606 N N . LYS A 1 195 ? -13.965 19.216 22.007 1.00 59.34 195 LYS A N 1
ATOM 1607 C CA . LYS A 1 195 ? -15.285 19.072 22.637 1.00 59.34 195 LYS A CA 1
ATOM 1608 C C . LYS A 1 195 ? -15.313 17.973 23.704 1.00 59.34 195 LYS A C 1
ATOM 1610 O O . LYS A 1 195 ? -15.878 18.200 24.771 1.00 59.34 195 LYS A O 1
ATOM 1615 N N . VAL A 1 196 ? -14.708 16.813 23.440 1.00 51.66 196 VAL A N 1
ATOM 1616 C CA . VAL A 1 196 ? -14.615 15.692 24.397 1.00 51.66 196 VAL A CA 1
ATOM 1617 C C . VAL A 1 196 ? -13.845 16.095 25.658 1.00 51.66 196 VAL A C 1
ATOM 1619 O O . VAL A 1 196 ? -14.186 15.648 26.750 1.00 51.66 196 VAL A O 1
ATOM 1622 N N . HIS A 1 197 ? -12.868 16.993 25.527 1.00 51.25 197 HIS A N 1
ATOM 1623 C CA . HIS A 1 197 ? -12.048 17.469 26.643 1.00 51.25 197 HIS A CA 1
ATOM 1624 C C . HIS A 1 197 ? -12.527 18.796 27.261 1.00 51.25 197 HIS A C 1
ATOM 1626 O O . HIS A 1 197 ? -11.852 19.346 28.128 1.00 51.25 197 HIS A O 1
ATOM 1632 N N . GLY A 1 198 ? -13.693 19.317 26.855 1.00 51.94 198 GLY A N 1
ATOM 1633 C CA . GLY A 1 198 ? -14.271 20.545 27.420 1.00 51.94 198 GLY A CA 1
ATOM 1634 C C . GLY A 1 198 ? -13.496 21.827 27.091 1.00 51.94 198 GLY A C 1
ATOM 1635 O O . GLY A 1 198 ? -13.670 22.844 27.762 1.00 51.94 198 GLY A O 1
ATOM 1636 N N . ILE A 1 199 ? -12.644 21.799 26.064 1.00 54.94 199 ILE A N 1
ATOM 1637 C CA . ILE A 1 199 ? -11.802 22.922 25.650 1.00 54.94 199 ILE A CA 1
ATOM 1638 C C . ILE A 1 199 ? -12.541 23.694 24.562 1.00 54.94 199 ILE A C 1
ATOM 1640 O O . ILE A 1 199 ? -12.854 23.170 23.493 1.00 54.94 199 ILE A O 1
ATOM 1644 N N . THR A 1 200 ? -12.837 24.964 24.824 1.00 49.44 200 THR A N 1
ATOM 1645 C CA . THR A 1 200 ? -13.483 25.834 23.838 1.00 49.44 200 THR A CA 1
ATOM 1646 C C . THR A 1 200 ? -12.443 26.367 22.857 1.00 49.44 200 THR A C 1
ATOM 1648 O O . THR A 1 200 ? -11.539 27.115 23.220 1.00 49.44 200 THR A O 1
ATOM 1651 N N . TRP A 1 201 ? -12.565 25.964 21.592 1.00 46.72 201 TRP A N 1
ATOM 1652 C CA . TRP A 1 201 ? -11.739 26.494 20.510 1.00 46.72 201 TRP A CA 1
ATOM 1653 C C . TRP A 1 201 ? -12.212 27.895 20.122 1.00 46.72 201 TRP A C 1
ATOM 1655 O O . TRP A 1 201 ? -13.386 28.078 19.797 1.00 46.72 201 TRP A O 1
ATOM 1665 N N . ASN A 1 202 ? -11.299 28.868 20.127 1.00 45.97 202 ASN A N 1
ATOM 1666 C CA . ASN A 1 202 ? -11.582 30.240 19.724 1.00 45.97 202 ASN A CA 1
ATOM 1667 C C . ASN A 1 202 ? -10.686 30.593 18.522 1.00 45.97 202 ASN A C 1
ATOM 1669 O O . ASN A 1 202 ? -9.486 30.784 18.712 1.00 45.97 202 ASN A O 1
ATOM 1673 N N . PRO A 1 203 ? -11.216 30.634 17.287 1.00 38.62 203 PRO A N 1
ATOM 1674 C CA . PRO A 1 203 ? -10.413 30.720 16.063 1.00 38.62 203 PRO A CA 1
ATOM 1675 C C . PRO A 1 203 ? -9.882 32.126 15.754 1.00 38.62 203 PRO A C 1
ATOM 1677 O O . PRO A 1 203 ? -10.034 32.624 14.642 1.00 38.62 203 PRO A O 1
ATOM 1680 N N . GLY A 1 204 ? -9.285 32.795 16.738 1.00 42.31 204 GLY A N 1
ATOM 1681 C CA . GLY A 1 204 ? -8.838 34.179 16.577 1.00 42.31 204 GLY A CA 1
ATOM 1682 C C . GLY A 1 204 ? -7.940 34.723 17.684 1.00 42.31 204 GLY A C 1
ATOM 1683 O O . GLY A 1 204 ? -7.924 35.936 17.882 1.00 42.31 204 GLY A O 1
ATOM 1684 N N . LYS A 1 205 ? -7.228 33.869 18.423 1.00 34.16 205 LYS A N 1
ATOM 1685 C CA . LYS A 1 205 ? -6.164 34.282 19.345 1.00 34.16 205 LYS A CA 1
ATOM 1686 C C . LYS A 1 205 ? -4.953 33.385 19.198 1.00 34.16 205 LYS A C 1
ATOM 1688 O O . LYS A 1 205 ? -5.177 32.172 19.003 1.00 34.16 205 LYS A O 1
#

Secondary structure (DSSP, 8-state):
-HHHHHHHHHHHHHHHHHHHHHHHHHHHHHTT-HHHHHHHHHHHHHHHTT--TTSS-HHHHHHHHHHHHHHHHHHHHTT-HHHHHHHHHHHHHHHHHTT-HHHHHHHHHHHHHHHHHS-TTT-----HHHHHHHH-TT-HHHHHHHHHHHTTS-HHHHHHHHHHHHHHHHHHHHHHT--HHHHHHHHHHHHHHHHHTT----TT-

Radius of gyration: 20.41 Å; Cα contacts (8 Å, |Δi|>4): 154; chains: 1; bounding box: 45×51×61 Å

Solvent-accessible surface area (backbone atoms only — not comparable to full-atom values): 11269 Å² total; per-residue (Å²): 110,72,66,61,53,56,50,40,58,52,50,54,55,50,52,57,51,34,54,50,28,49,53,52,21,60,52,28,52,76,70,70,39,56,71,58,20,51,51,28,51,48,55,29,49,61,51,60,74,68,59,63,75,90,74,52,53,73,67,56,50,53,52,51,22,50,48,26,39,52,49,13,54,53,26,48,77,72,71,35,40,69,62,13,21,53,23,12,44,55,14,16,51,46,24,43,77,73,64,40,56,66,63,11,51,54,29,43,51,48,24,53,57,28,41,70,72,42,57,83,95,68,44,72,88,79,57,66,66,60,48,39,73,73,64,40,83,83,31,69,67,51,54,51,49,52,50,62,59,32,72,79,47,58,73,68,61,33,51,55,56,53,49,58,51,50,55,56,51,51,53,52,45,67,77,65,72,62,61,73,70,56,56,52,55,48,54,49,53,53,50,52,53,31,55,76,70,73,48,84,86,64,100,83,120

pLDDT: mean 70.35, std 14.96, range [34.16, 93.12]

Foldseek 3Di:
DVVLVVLAVVLVVLVVLLVVLCVVLVVCVVVVVNVSSVVSLVVSVVSLVVDDPVSDDLVVLLVSLVSLQVSLVSCVVVVVLLSSLVSLQSSLVSCLVSVVLQSNLVSVVSNVVSLVVDDPVPRDDDDVVVVCVSRNCPGPVNLVVVLVVCVPPDLVSSVVSVVVVLVVVVVVCVVPVDDPVVVVVSVVVVVVVCVVSVHDDDPPD

Organism: NCBI:txid1076179

Sequence (205 aa):
MAKRKAEQEKQFNVLDFIYFDFFLASILEKELVGWRAKQHLKAANEKLESIDFDVISEQEKTDIAKFYFDLGVHYEKINLAKLSLEAYQNSANIFFELGFIQDAQYAESKVIEMNNLLPTNEKISINIEDFIKKYGEDSYLIKLTKIKKAKDKDPIEQTKEYLSIIDSVEEEIVRRGLFSSDLAKYNNLKKELLKVHGITWNPGK

Nearest PDB structures (foldseek):
  3sf4-assembly2_B  TM=4.876E-01  e=2.101E-01  Homo sapiens
  3ro2-assembly1_A  TM=6.033E-01  e=5.726E-01  Mus musculus
  4wne-assembly1_A  TM=3.290E-01  e=3.138E-01  Homo sapiens
  4wng-assembly1_A  TM=3.278E-01  e=2.442E-01  Homo sapiens
  4jhr-assembly1_A  TM=2.650E-01  e=1.411E+00  Mus musculus